Protein 1HV6 (pdb70)

B-factor: mean 24.59, std 10.7, range [6.33, 84.75]

Solvent-accessible surface area: 15042 Å² total; per-residue (Å²): 109,101,35,89,36,51,136,16,82,7,148,53,35,54,8,0,5,15,62,19,154,59,26,34,83,65,14,114,87,32,175,29,49,116,28,0,105,73,11,74,35,174,75,76,81,10,84,112,111,106,30,21,97,17,52,139,52,108,9,82,14,26,182,144,48,117,85,53,121,120,41,97,104,24,99,85,43,121,84,29,8,65,42,4,127,50,0,5,108,41,0,4,37,2,2,4,0,11,0,12,33,21,98,45,54,6,0,53,12,0,2,80,3,0,11,67,1,9,136,29,67,9,5,17,82,22,68,34,183,41,78,0,8,50,7,0,1,31,0,0,0,1,0,0,2,4,0,1,10,2,30,72,13,103,104,18,84,76,60,25,32,114,90,0,16,146,12,0,24,142,0,0,98,66,0,15,74,54,106,33,47,137,83,9,27,29,9,2,28,0,1,2,1,0,1,0,0,0,0,0,0,0,6,28,115,25,49,113,7,0,58,75,0,0,11,40,0,14,49,0,2,44,41,5,38,157,50,0,0,1,58,45,0,8,90,89,103,80,42,0,0,10,44,0,0,34,0,0,4,0,0,0,1,0,0,12,1,0,36,83,8,65,27,94,1,7,68,44,128,50,121,66,62,14,0,42,18,0,26,124,6,1,11,40,0,35,118,67,68,96,49,2,119,131,74,9,85,57,117,33,49,64,84,0,18,105,72,32,76,20,17,0,0,1,1,2,3,0,74,30,106,83,59,38,70,36,101,42,39,15,15,78,71,43,1,79,19,25,36,0,2,0,7,0,0,0,5,14,33,133,102

Sequence (351 aa):
GSHPFDQAVVKDPTASYVDVKARRTFLQSGQLDDRLKAALPKEYDCTTEATPNPQQGEMVIPRRYLSGNHGPVNPDYEPVVTLYRDFEKISATLGNLYVATGKPVYATCLLNMLDKWAKADALLNYDPKSQSWYQVEWSAATAAFALSTMMAEPNVDTAQRERVVKWLNRVARHQTSFPGGDTSCCNNHSYWRGQEATIIGVISKDDELFRWGLGRYVQAMGLINEDGSFVHEMTRHEQSLHYQNYAMLPLTMIAETASRQGIDLYAYKENGRDIHSARKFVFAAVKNPDLIKKYASEPQDTRAFKPGRGDLNWIEYQRARFGFADELGFMTVPIFDPRTGGSATLLAYKP

Organism: Sphingomonas sp. (NCBI:txid28214)

InterPro domains:
  IPR008397 Alginate lyase domain [PF05426] (89-341)
  IPR008929 Chondroitin AC/alginate lyase [G3DSA:1.50.10.100] (52-402)
  IPR008929 Chondroitin AC/alginate lyase [SSF48230] (54-402)
  IPR013320 Concanavalin A-like lectin/glucanase domain superfamily [SSF49899] (421-640)
  IPR014895 Alginate lyase 2 [PF08787] (421-639)

Nearest PDB structures (foldseek):
  1qaz-assembly1_A  TM=1.002E+00  e=1.735E-53  Sphingomonas sp.
  4e1y-assembly2_B  TM=9.938E-01  e=1.011E-52  Sphingomonas sp.
  4f13-assembly1_A  TM=9.779E-01  e=6.659E-53  Sphingomonas sp.
  4f10-assembly1_A  TM=9.759E-01  e=2.224E-52  Sphingomonas sp.
  4f13-assembly2_B  TM=9.979E-01  e=8.152E-52  Sphingomonas sp.

CATH classification: 1.50.10.100

Secondary structure (DSSP, 8-state):
--STTTT-----TT--SS-HHHHHHHHHHS---HHHHHHSPPP--GGG---PPPPSSS-----SBSSTTSSSB-TTHHHHHHHHHHHHHHHHHHHHHHHHH--HHHHHHHHHHHHHHHHTTTTSSS-TTSHHHHHHHHHHHHHHHHHHTTTT-SSS-HHHHHHHHHHHHHHHHHHTTS---TTTTTSHHHHHHHHHHHHHHHHTT-HHHHHHHHHHHHHHHTTB-TTS-BTTGGGSGGGHHHHHHHHHHHHHHHHHHHHTTT---TT--SSS--HHHHHHHHHHHHH-GGGGGGT--SPPP-TT-STT-GGGHHHHHHHHHH----TT---SS---BGGGTB-HHHHH---

Radius of gyration: 19.6 Å; Cα contacts (8 Å, |Δi|>4): 576; chains: 1; bounding box: 46×53×41 Å

Structure (mmCIF, N/CA/C/O backbone):
data_1HV6
#
_entry.id   1HV6
#
_cell.length_a   48.765
_cell.length_b   92.920
_cell.length_c   82.220
_cell.angle_alpha   90.00
_cell.angle_beta   104.11
_cell.angle_gamma   90.00
#
_symmetry.space_group_name_H-M   'C 1 2 1'
#
loop_
_entity.id
_entity.type
_entity.pdbx_description
1 polymer 'ALGINATE LYASE'
2 branched '4-deoxy-alpha-L-erythro-hex-4-enopyranuronic acid-(1-4)-alpha-D-mannopyranuronic acid-(1-4)-alpha-D-glucopyranuronic acid'
3 non-polymer 'SULFATE ION'
4 water water
#
loop_
_atom_site.group_PDB
_atom_site.id
_atom_site.type_symbol
_atom_site.label_atom_id
_atom_site.label_alt_id
_atom_site.label_comp_id
_atom_site.label_asym_id
_atom_site.label_entity_id
_atom_site.label_seq_id
_atom_site.pdbx_PDB_ins_code
_atom_site.Cartn_x
_atom_site.Cartn_y
_atom_site.Cartn_z
_atom_site.occupancy
_atom_site.B_iso_or_equiv
_atom_site.auth_seq_id
_atom_site.auth_comp_id
_atom_site.auth_asym_id
_atom_site.auth_atom_id
_atom_site.pdbx_PDB_model_num
ATOM 1 N N . GLY A 1 1 ? 3.292 7.532 39.648 1.00 68.56 4 GLY A N 1
ATOM 2 C CA . GLY A 1 1 ? 3.228 6.680 38.424 1.00 68.37 4 GLY A CA 1
ATOM 3 C C . GLY A 1 1 ? 4.113 5.452 38.529 1.00 68.10 4 GLY A C 1
ATOM 4 O O . GLY A 1 1 ? 3.730 4.367 38.089 1.00 68.52 4 GLY A O 1
ATOM 5 N N . SER A 1 2 ? 5.297 5.635 39.115 1.00 67.07 5 SER A N 1
ATOM 6 C CA . SER A 1 2 ? 6.285 4.570 39.310 1.00 65.04 5 SER A CA 1
ATOM 7 C C . SER A 1 2 ? 7.195 4.342 38.113 1.00 62.54 5 SER A C 1
ATOM 8 O O . SER A 1 2 ? 6.956 3.463 37.283 1.00 62.45 5 SER A O 1
ATOM 11 N N . HIS A 1 3 ? 8.242 5.153 38.046 1.00 59.45 6 HIS A N 1
ATOM 12 C CA . HIS A 1 3 ? 9.250 5.086 36.999 1.00 56.42 6 HIS A CA 1
ATOM 13 C C . HIS A 1 3 ? 10.455 5.871 37.511 1.00 53.88 6 HIS A C 1
ATOM 14 O O . HIS A 1 3 ? 10.342 6.628 38.476 1.00 54.04 6 HIS A O 1
ATOM 21 N N . PRO A 1 4 ? 11.627 5.692 36.889 1.00 50.42 7 PRO A N 1
ATOM 22 C CA . PRO A 1 4 ? 12.819 6.414 37.343 1.00 47.45 7 PRO A CA 1
ATOM 23 C C . PRO A 1 4 ? 12.717 7.933 37.514 1.00 45.73 7 PRO A C 1
ATOM 24 O O . PRO A 1 4 ? 13.534 8.528 38.227 1.00 45.48 7 PRO A O 1
ATOM 28 N N . PHE A 1 5 ? 11.728 8.570 36.890 1.00 42.11 8 PHE A N 1
ATOM 29 C CA . PHE A 1 5 ? 11.598 10.026 37.019 1.00 38.53 8 PHE A CA 1
ATOM 30 C C . PHE A 1 5 ? 10.316 10.474 37.726 1.00 37.25 8 PHE A C 1
ATOM 31 O O . PHE A 1 5 ? 9.832 11.584 37.489 1.00 36.77 8 PHE A O 1
ATOM 39 N N . ASP A 1 6 ? 9.768 9.630 38.596 1.00 35.76 9 ASP A N 1
ATOM 40 C CA . ASP A 1 6 ? 8.530 9.984 39.288 1.00 35.98 9 ASP A CA 1
ATOM 41 C C . ASP A 1 6 ? 8.685 11.040 40.383 1.00 34.38 9 ASP A C 1
ATOM 42 O O . ASP A 1 6 ? 7.715 11.384 41.059 1.00 33.00 9 ASP A O 1
ATOM 47 N N . GLN A 1 7 ? 9.898 11.551 40.561 1.00 33.54 10 GLN A N 1
ATOM 48 C CA . GLN A 1 7 ? 10.130 12.591 41.560 1.00 34.12 10 GLN A CA 1
ATOM 49 C C . GLN A 1 7 ? 10.732 13.853 40.935 1.00 32.72 10 GLN A C 1
ATOM 50 O O . GLN A 1 7 ? 11.194 14.746 41.644 1.00 34.10 10 GLN A O 1
ATOM 56 N N . ALA A 1 8 ? 10.716 13.926 39.606 1.00 30.01 11 ALA A N 1
ATOM 57 C CA . ALA A 1 8 ? 11.250 15.079 38.892 1.00 26.91 11 ALA A CA 1
ATOM 58 C C . ALA A 1 8 ? 10.430 16.328 39.210 1.00 26.16 11 ALA A C 1
ATOM 59 O O . ALA A 1 8 ? 9.227 16.249 39.464 1.00 23.16 11 ALA A O 1
ATOM 61 N N . VAL A 1 9 ? 11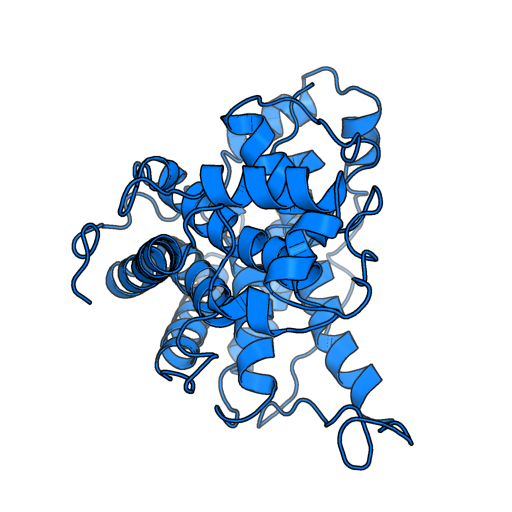.080 17.485 39.188 1.00 26.10 12 VAL A N 1
ATOM 62 C CA . VAL A 1 9 ? 10.382 18.730 39.488 1.00 27.25 12 VAL A CA 1
ATOM 63 C C . VAL A 1 9 ? 10.602 19.757 38.389 1.00 26.92 12 VAL A C 1
ATOM 64 O O . VAL A 1 9 ? 11.601 19.706 37.679 1.00 28.71 12 VAL A O 1
ATOM 68 N N . VAL A 1 10 ? 9.653 20.677 38.242 1.00 26.95 13 VAL A N 1
ATOM 69 C CA . VAL A 1 10 ? 9.769 21.734 37.251 1.00 25.58 13 VAL A CA 1
ATOM 70 C C . VAL A 1 10 ? 10.665 22.797 37.874 1.00 25.58 13 VAL A C 1
ATOM 71 O O . VAL A 1 10 ? 10.283 23.480 38.822 1.00 23.17 13 VAL A O 1
ATOM 75 N N . LYS A 1 11 ? 11.861 22.931 37.326 1.00 25.36 14 LYS A N 1
ATOM 76 C CA . LYS A 1 11 ? 12.836 23.882 37.827 1.00 26.11 14 LYS A CA 1
ATOM 77 C C . LYS A 1 11 ? 12.621 25.334 37.391 1.00 27.19 14 LYS A C 1
ATOM 78 O O . LYS A 1 11 ? 12.763 26.258 38.199 1.00 27.58 14 LYS A O 1
ATOM 84 N N . ASP A 1 12 ? 12.270 25.530 36.119 1.00 25.90 15 ASP A N 1
ATOM 85 C CA . ASP A 1 12 ? 12.075 26.865 35.553 1.00 24.49 15 ASP A CA 1
ATOM 86 C C . ASP A 1 12 ? 10.939 26.861 34.524 1.00 24.13 15 ASP A C 1
ATOM 87 O O . ASP A 1 12 ? 11.090 26.344 33.417 1.00 22.48 15 ASP A O 1
ATOM 92 N N . PRO A 1 13 ? 9.794 27.460 34.873 1.00 22.87 16 PRO A N 1
ATOM 93 C CA . PRO A 1 13 ? 8.627 27.525 33.986 1.00 22.67 16 PRO A CA 1
ATOM 94 C C . PRO A 1 13 ? 8.798 28.358 32.718 1.00 22.26 16 PRO A C 1
ATOM 95 O O . PRO A 1 13 ? 7.934 28.334 31.834 1.00 21.13 16 PRO A O 1
ATOM 99 N N . THR A 1 14 ? 9.906 29.087 32.617 1.00 20.75 17 THR A N 1
ATOM 100 C CA . THR A 1 14 ? 10.141 29.926 31.449 1.00 21.25 17 THR A CA 1
ATOM 101 C C . THR A 1 14 ? 11.236 29.383 30.519 1.00 21.07 17 THR A C 1
ATOM 102 O O . THR A 1 14 ? 11.603 30.039 29.545 1.00 20.06 17 THR A O 1
ATOM 106 N N . ALA A 1 15 ? 11.745 28.188 30.811 1.00 20.63 18 ALA A N 1
ATOM 107 C CA . ALA A 1 15 ? 12.821 27.593 30.006 1.00 21.75 18 ALA A CA 1
ATOM 108 C C . ALA A 1 15 ? 12.412 27.200 28.579 1.00 20.96 18 ALA A C 1
ATOM 109 O O . ALA A 1 15 ? 13.255 27.133 27.684 1.00 23.04 18 ALA A O 1
ATOM 111 N N . SER A 1 16 ? 11.128 26.916 28.378 1.00 20.71 19 SER A N 1
ATOM 112 C CA . SER A 1 16 ? 10.618 26.561 27.056 1.00 18.96 19 SER A CA 1
ATOM 113 C C . SER A 1 16 ? 11.262 25.280 26.511 1.00 19.33 19 SER A C 1
ATOM 114 O O . SER A 1 16 ? 11.793 24.476 27.273 1.00 19.98 19 SER A O 1
ATOM 117 N N . TYR A 1 17 ? 11.201 25.083 25.196 1.00 19.16 20 TYR A N 1
ATOM 118 C CA . TYR A 1 17 ? 11.780 23.893 24.587 1.00 19.05 20 TYR A CA 1
ATOM 119 C C . TYR A 1 17 ? 13.063 24.192 23.811 1.00 19.70 20 TYR A C 1
ATOM 120 O O . TYR A 1 17 ? 13.643 23.296 23.197 1.00 21.15 20 TYR A O 1
ATOM 129 N N . VAL A 1 18 ? 13.486 25.455 23.846 1.00 18.22 21 VAL A N 1
ATOM 130 C CA . VAL A 1 18 ? 14.715 25.925 23.204 1.00 19.78 21 VAL A CA 1
ATOM 131 C C . VAL A 1 18 ? 15.203 27.129 24.007 1.00 20.27 21 VAL A C 1
ATOM 132 O O . VAL A 1 18 ? 14.468 27.657 24.841 1.00 19.69 21 VAL A O 1
ATOM 136 N N . ASP A 1 19 ? 16.441 27.552 23.778 1.00 21.41 22 ASP A N 1
ATOM 137 C CA . ASP A 1 19 ? 16.967 28.719 24.479 1.00 23.71 22 ASP A CA 1
ATOM 138 C C . ASP A 1 19 ? 16.605 29.916 23.607 1.00 23.70 22 ASP A C 1
ATOM 139 O O . ASP A 1 19 ? 17.337 30.271 22.680 1.00 24.40 22 ASP A O 1
ATOM 144 N N . VAL A 1 20 ? 15.466 30.528 23.907 1.00 23.39 23 VAL A N 1
ATOM 145 C CA . VAL A 1 20 ? 14.965 31.663 23.136 1.00 24.13 23 VAL A CA 1
ATOM 146 C C . VAL A 1 20 ? 15.945 32.828 22.947 1.00 25.67 23 VAL A C 1
ATOM 147 O O . VAL A 1 20 ? 16.187 33.265 21.820 1.00 25.70 23 VAL A O 1
ATOM 151 N N . LYS A 1 21 ? 16.493 33.337 24.048 1.00 27.59 24 LYS A N 1
ATOM 152 C CA . LYS A 1 21 ? 17.448 34.450 23.999 1.00 29.32 24 LYS A CA 1
ATOM 153 C C . LYS A 1 21 ? 18.628 34.146 23.075 1.00 27.53 24 LYS A C 1
ATOM 154 O O . LYS A 1 21 ? 18.901 34.878 22.122 1.00 25.89 24 LYS A O 1
ATOM 160 N N . ALA A 1 22 ? 19.318 33.050 23.369 1.00 27.15 25 ALA A N 1
ATOM 161 C CA . ALA A 1 22 ? 20.484 32.637 22.600 1.00 25.81 25 ALA A CA 1
ATOM 162 C C . ALA A 1 22 ? 20.193 32.382 21.130 1.00 25.19 25 ALA A C 1
ATOM 163 O O . ALA A 1 22 ? 21.003 32.728 20.267 1.00 24.35 25 ALA A O 1
ATOM 165 N N . ARG A 1 23 ? 19.042 31.776 20.839 1.00 23.78 26 ARG A N 1
ATOM 166 C CA . ARG A 1 23 ? 18.683 31.475 19.457 1.00 21.30 26 ARG A CA 1
ATOM 167 C C . ARG A 1 23 ? 18.329 32.749 18.696 1.00 22.51 26 ARG A C 1
ATOM 168 O O . ARG A 1 23 ? 18.655 32.889 17.509 1.00 21.34 26 ARG A O 1
ATOM 176 N N . ARG A 1 24 ? 17.652 33.670 19.378 1.00 22.67 27 ARG A N 1
ATOM 177 C CA . ARG A 1 24 ? 17.270 34.945 18.770 1.00 24.68 27 ARG A CA 1
ATOM 178 C C . ARG A 1 24 ? 18.529 35.723 18.398 1.00 25.08 27 ARG A C 1
ATOM 179 O O . ARG A 1 24 ? 18.611 36.309 17.323 1.00 25.30 27 ARG A O 1
ATOM 187 N N . THR A 1 25 ? 19.504 35.715 19.301 1.00 27.75 28 THR A N 1
ATOM 188 C CA . THR A 1 25 ? 20.769 36.412 19.084 1.00 30.66 28 THR A CA 1
ATOM 189 C C . THR A 1 25 ? 21.482 35.876 17.846 1.00 32.17 28 THR A C 1
ATOM 190 O O . THR A 1 25 ? 21.947 36.645 17.001 1.00 32.30 28 THR A O 1
ATOM 194 N N . PHE A 1 26 ? 21.565 34.554 17.743 1.00 32.68 29 PHE A N 1
ATOM 195 C CA . PHE A 1 26 ? 22.211 33.928 16.603 1.00 33.65 29 PHE A CA 1
ATOM 196 C C . PHE A 1 26 ? 21.505 34.310 15.307 1.00 34.58 29 PHE A C 1
ATOM 197 O O . PHE A 1 26 ? 22.148 34.606 14.303 1.00 35.82 29 PHE A O 1
ATOM 205 N N . LEU A 1 27 ? 20.179 34.318 15.335 1.00 34.03 30 LEU A N 1
ATOM 206 C CA . LEU A 1 27 ? 19.402 34.646 14.150 1.00 35.39 30 LEU A CA 1
ATOM 207 C C . LEU A 1 27 ? 19.513 36.112 13.727 1.00 38.17 30 LEU A C 1
ATOM 208 O O . LEU A 1 27 ? 19.329 36.438 12.549 1.00 37.59 30 LEU A O 1
ATOM 213 N N . GLN A 1 28 ? 19.817 36.992 14.677 1.00 40.78 31 GLN A N 1
ATOM 214 C CA . GLN A 1 28 ? 19.916 38.420 14.378 1.00 44.56 31 GLN A CA 1
ATOM 215 C C . GLN A 1 28 ? 21.308 38.942 14.041 1.00 46.31 31 GLN A C 1
ATOM 216 O O . GLN A 1 28 ? 21.443 39.931 13.320 1.00 48.49 31 GLN A O 1
ATOM 222 N N . SER A 1 29 ? 22.342 38.287 14.553 1.00 47.92 32 SER A N 1
ATOM 223 C CA . SER A 1 29 ? 23.704 38.734 14.296 1.00 49.80 32 SER A CA 1
ATOM 224 C C . SER A 1 29 ? 24.447 37.829 13.328 1.00 51.25 32 SER A C 1
ATOM 225 O O . SER A 1 29 ? 24.968 38.287 12.311 1.00 52.78 32 SER A O 1
ATOM 228 N N . GLY A 1 30 ? 24.494 36.543 13.661 1.00 51.49 33 GLY A N 1
ATOM 229 C CA . GLY A 1 30 ? 25.193 35.572 12.841 1.00 51.04 33 GLY A CA 1
ATOM 230 C C . GLY A 1 30 ? 24.911 35.602 11.354 1.00 50.54 33 GLY A C 1
ATOM 231 O O . GLY A 1 30 ? 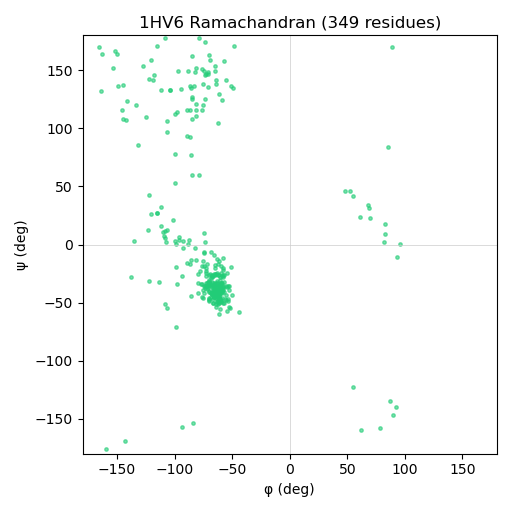24.011 36.298 10.876 1.00 50.76 33 GLY A O 1
ATOM 232 N N . GLN A 1 31 ? 25.706 34.840 10.615 1.00 49.87 34 GLN A N 1
ATOM 233 C CA . GLN A 1 31 ? 25.552 34.746 9.173 1.00 50.01 34 GLN A CA 1
ATOM 234 C C . GLN A 1 31 ? 24.797 33.458 8.868 1.00 48.52 34 GLN A C 1
ATOM 235 O O . GLN A 1 31 ? 25.299 32.356 9.084 1.00 48.79 34 GLN A O 1
ATOM 241 N N . LEU A 1 32 ? 23.579 33.616 8.373 1.00 47.30 35 LEU A N 1
ATOM 242 C CA . LEU A 1 32 ? 22.714 32.491 8.051 1.00 45.46 35 LEU A CA 1
ATOM 243 C C . LEU A 1 32 ? 22.987 31.986 6.641 1.00 45.34 35 LEU A C 1
ATOM 244 O O . LEU A 1 32 ? 23.149 32.787 5.717 1.00 45.62 35 LEU A O 1
ATOM 249 N N . ASP A 1 33 ? 23.050 30.668 6.468 1.00 43.36 36 ASP A N 1
ATOM 250 C CA . ASP A 1 33 ? 23.261 30.124 5.134 1.00 41.40 36 ASP A CA 1
ATOM 251 C C . ASP A 1 33 ? 21.910 30.198 4.427 1.00 40.71 36 ASP A C 1
ATOM 252 O O . ASP A 1 33 ? 20.926 30.638 5.022 1.00 41.47 36 ASP A O 1
ATOM 257 N N . ASP A 1 34 ? 21.858 29.789 3.165 1.00 39.65 37 ASP A N 1
ATOM 258 C CA . ASP A 1 34 ? 20.615 29.853 2.394 1.00 38.53 37 ASP A CA 1
ATOM 259 C C . ASP A 1 34 ? 19.450 29.085 2.998 1.00 36.56 37 ASP A C 1
ATOM 260 O O . ASP A 1 34 ? 18.297 29.508 2.904 1.00 36.38 37 ASP A O 1
ATOM 265 N N . ARG A 1 35 ? 19.751 27.952 3.613 1.00 34.02 38 ARG A N 1
ATOM 266 C CA . ARG A 1 35 ? 18.719 27.133 4.220 1.00 31.89 38 ARG A CA 1
ATOM 267 C C . ARG A 1 35 ? 18.049 27.876 5.368 1.00 31.10 38 ARG A C 1
ATOM 268 O O . ARG A 1 35 ? 16.824 27.977 5.422 1.00 29.58 38 ARG A O 1
ATOM 276 N N . LEU A 1 36 ? 18.857 28.406 6.282 1.00 30.89 39 LEU A N 1
ATOM 277 C CA . LEU A 1 36 ? 18.327 29.136 7.426 1.00 30.94 39 LEU A CA 1
ATOM 278 C C . LEU A 1 36 ? 17.572 30.386 6.983 1.00 31.66 39 LEU A C 1
ATOM 279 O O . LEU A 1 36 ? 16.552 30.749 7.571 1.00 31.56 39 LEU A O 1
ATOM 284 N N . LYS A 1 37 ? 18.072 31.042 5.941 1.00 33.10 40 LYS A N 1
ATOM 285 C CA . LYS A 1 37 ? 17.432 32.251 5.435 1.00 34.08 40 LYS A CA 1
ATOM 286 C C . LYS A 1 37 ? 16.027 31.945 4.950 1.00 33.16 40 LYS A C 1
ATOM 287 O O . LYS A 1 37 ? 15.088 32.699 5.222 1.00 33.13 40 LYS A O 1
ATOM 293 N N . ALA A 1 38 ? 15.886 30.837 4.228 1.00 31.10 41 ALA A N 1
ATOM 294 C CA . ALA A 1 38 ? 14.590 30.435 3.705 1.00 29.30 41 ALA A CA 1
ATOM 295 C C . ALA A 1 38 ? 13.623 30.089 4.837 1.00 28.23 41 ALA A C 1
ATOM 296 O O . ALA A 1 38 ? 12.410 30.102 4.646 1.00 29.47 41 ALA A O 1
ATOM 298 N N . ALA A 1 39 ? 14.158 29.803 6.021 1.00 27.46 42 ALA A N 1
ATOM 299 C CA . ALA A 1 39 ? 13.322 29.443 7.166 1.00 27.23 42 ALA A CA 1
ATOM 300 C C . ALA A 1 39 ? 12.779 30.628 7.971 1.00 29.10 42 ALA A C 1
ATOM 301 O O . ALA A 1 39 ? 11.877 30.449 8.796 1.00 27.92 42 ALA A O 1
ATOM 303 N N . LEU A 1 40 ? 13.322 31.825 7.746 1.00 29.35 43 LEU A N 1
ATOM 304 C CA . LEU A 1 40 ? 12.871 33.012 8.473 1.00 31.19 43 LEU A CA 1
ATOM 305 C C . LEU A 1 40 ? 11.395 33.307 8.201 1.00 31.05 43 LEU A C 1
ATOM 306 O O . LEU A 1 40 ? 10.961 33.347 7.051 1.00 31.62 43 LEU A O 1
ATOM 311 N N . PRO A 1 41 ? 10.599 33.506 9.264 1.00 31.21 44 PRO A N 1
ATOM 312 C CA . PRO A 1 41 ? 9.171 33.792 9.108 1.00 31.08 44 PRO A CA 1
ATOM 313 C C . PRO A 1 41 ? 8.952 35.195 8.551 1.00 30.31 44 PRO A C 1
ATOM 314 O O . PRO A 1 41 ? 9.726 36.112 8.832 1.00 28.05 44 PRO A O 1
ATOM 318 N N . LYS A 1 42 ? 7.899 35.359 7.759 1.00 30.23 45 LYS A N 1
ATOM 319 C CA . LYS A 1 42 ? 7.583 36.663 7.198 1.00 31.01 45 LYS A CA 1
ATOM 320 C C . LYS A 1 42 ? 6.761 37.422 8.236 1.00 30.33 45 LYS A C 1
ATOM 321 O O . LYS A 1 42 ? 5.758 36.912 8.740 1.00 27.81 45 LYS A O 1
ATOM 327 N N . GLU A 1 43 ? 7.193 38.634 8.565 1.00 29.75 46 GLU A N 1
ATOM 328 C CA . GLU A 1 43 ? 6.470 39.447 9.530 1.00 29.04 46 GLU A CA 1
ATOM 329 C C . GLU A 1 43 ? 5.184 39.997 8.918 1.00 28.18 46 GLU A C 1
ATOM 330 O O . GLU A 1 43 ? 5.126 40.270 7.720 1.00 28.30 46 GLU A O 1
ATOM 336 N N . TYR A 1 44 ? 4.147 40.129 9.738 1.00 26.84 47 TYR A N 1
ATOM 337 C CA . TYR A 1 44 ? 2.876 40.681 9.281 1.00 26.22 47 TYR A CA 1
ATOM 338 C C . TYR A 1 44 ? 2.210 41.379 10.459 1.00 25.80 47 TYR A C 1
ATOM 339 O O . TYR A 1 44 ? 2.614 41.182 11.606 1.00 25.13 47 TYR A O 1
ATOM 348 N N . ASP A 1 45 ? 1.215 42.214 10.177 1.00 25.85 48 ASP A N 1
ATOM 349 C CA . ASP A 1 45 ? 0.511 42.933 11.238 1.00 26.95 48 ASP A CA 1
ATOM 350 C C . ASP A 1 45 ? -0.616 42.068 11.777 1.00 26.16 48 ASP A C 1
ATOM 351 O O . ASP A 1 45 ? -1.743 42.071 11.262 1.00 25.69 48 ASP A O 1
ATOM 356 N N . CYS A 1 46 ? -0.298 41.324 12.828 1.00 23.19 49 CYS A N 1
ATOM 357 C CA . CYS A 1 46 ? -1.252 40.418 13.430 1.00 20.83 49 CYS A CA 1
ATOM 358 C C . CYS A 1 46 ? -2.302 41.120 14.292 1.00 19.47 49 CYS A C 1
ATOM 359 O O . CYS A 1 46 ? -3.356 40.555 14.571 1.00 16.54 49 CYS A O 1
ATOM 362 N N . THR A 1 47 ? -2.022 42.357 14.694 1.00 20.61 50 THR A N 1
ATOM 363 C CA . THR A 1 47 ? -2.954 43.105 15.544 1.00 21.88 50 THR A CA 1
ATOM 364 C C . THR A 1 47 ? -4.303 43.403 14.900 1.00 20.59 50 THR A C 1
ATOM 365 O O . THR A 1 47 ? -5.284 43.591 15.605 1.00 21.95 50 THR A O 1
ATOM 369 N N . THR A 1 48 ? -4.374 43.440 13.572 1.00 21.38 51 THR A N 1
ATOM 370 C CA . THR A 1 48 ? -5.657 43.716 12.932 1.00 21.70 51 THR A CA 1
ATOM 371 C C . THR A 1 48 ? -6.290 42.516 12.243 1.00 23.87 51 THR A C 1
ATOM 372 O O . THR A 1 48 ? -7.256 42.675 11.498 1.00 25.63 51 THR A O 1
ATOM 376 N N . GLU A 1 49 ? -5.764 41.318 12.476 1.00 24.12 52 GLU A N 1
ATOM 377 C CA . GLU A 1 49 ? -6.354 40.136 11.853 1.00 26.91 52 GLU A CA 1
ATOM 378 C C . GLU A 1 49 ? -7.029 39.221 12.867 1.00 25.09 52 GLU A C 1
ATOM 379 O O . GLU A 1 49 ? -6.479 38.931 13.930 1.00 26.49 52 GLU A O 1
ATOM 385 N N . ALA A 1 50 ? -8.242 38.791 12.541 1.00 23.09 53 ALA A N 1
ATOM 386 C CA . ALA A 1 50 ? -8.994 37.907 13.419 1.00 22.89 53 ALA A CA 1
ATOM 387 C C . ALA A 1 50 ? -8.527 36.460 13.222 1.00 20.57 53 ALA A C 1
ATOM 388 O O . ALA A 1 50 ? -8.062 36.080 12.140 1.00 20.71 53 ALA A O 1
ATOM 390 N N . THR A 1 51 ? -8.650 35.661 14.274 1.00 17.47 54 THR A N 1
ATOM 391 C CA . THR A 1 51 ? -8.219 34.264 14.247 1.00 15.67 54 THR A CA 1
ATOM 392 C C . THR A 1 51 ? -9.411 33.323 14.416 1.00 17.50 54 THR A C 1
ATOM 393 O O . THR A 1 51 ? -10.520 33.762 14.741 1.00 16.00 54 THR A O 1
ATOM 397 N N . PRO A 1 52 ? -9.200 32.011 14.222 1.00 17.70 55 PRO A N 1
ATOM 398 C CA . PRO A 1 52 ? -10.313 31.064 14.369 1.00 18.24 55 PRO A CA 1
ATOM 399 C C . PRO A 1 52 ? -11.015 31.138 15.731 1.00 19.74 55 PRO A C 1
ATOM 400 O O . PRO A 1 52 ? -10.369 31.319 16.765 1.00 20.91 55 PRO A O 1
ATOM 404 N N . ASN A 1 53 ? -12.336 30.996 15.723 1.00 20.60 56 ASN A N 1
ATOM 405 C CA . ASN A 1 53 ? -13.117 31.013 16.955 1.00 23.91 56 ASN A CA 1
ATOM 406 C C . ASN A 1 53 ? -13.362 29.573 17.372 1.00 24.24 56 ASN A C 1
ATOM 407 O O . ASN A 1 53 ? -13.462 28.681 16.527 1.00 24.72 56 ASN A O 1
ATOM 412 N N . PRO A 1 54 ? -13.466 29.323 18.682 1.00 25.26 57 PRO A N 1
ATOM 413 C CA . PRO A 1 54 ? -13.701 27.965 19.179 1.00 27.81 57 PRO A CA 1
ATOM 414 C C . PRO A 1 54 ? -15.139 27.482 18.960 1.00 30.38 57 PRO A C 1
ATOM 415 O O . PRO A 1 54 ? -16.066 28.286 18.950 1.00 31.21 57 PRO A O 1
ATOM 419 N N . GLN A 1 55 ? -15.321 26.175 18.766 1.00 33.45 58 GLN A N 1
ATOM 420 C CA . GLN A 1 55 ? -16.665 25.625 18.583 1.00 36.76 58 GLN A CA 1
ATOM 421 C C . GLN A 1 55 ? -17.376 25.889 19.896 1.00 39.00 58 GLN A C 1
ATOM 422 O O . GLN A 1 55 ? -16.770 25.780 20.961 1.00 39.54 58 GLN A O 1
ATOM 428 N N . GLN A 1 56 ? -18.655 26.232 19.833 1.00 42.82 59 GLN A N 1
ATOM 429 C CA . GLN A 1 56 ? -19.393 26.498 21.059 1.00 45.75 59 GLN A CA 1
ATOM 430 C C . GLN A 1 56 ? -20.131 25.258 21.536 1.00 45.08 59 GLN A C 1
ATOM 431 O O . GLN A 1 56 ? -20.781 24.559 20.754 1.00 45.64 59 GLN A O 1
ATOM 437 N N . GLY A 1 57 ? -20.019 24.990 22.831 1.00 44.90 60 GLY A N 1
ATOM 438 C CA . GLY A 1 57 ? -20.667 23.829 23.402 1.00 43.07 60 GLY A CA 1
ATOM 439 C C . GLY A 1 57 ? -19.732 22.639 23.398 1.00 41.93 60 GLY A C 1
ATOM 440 O O . GLY A 1 57 ? -18.539 22.777 23.668 1.00 42.22 60 GLY A O 1
ATOM 441 N N . GLU A 1 58 ? -20.278 21.469 23.082 1.00 40.24 61 GLU A N 1
ATOM 442 C CA . GLU A 1 58 ? -19.505 20.236 23.046 1.00 38.11 61 GLU A CA 1
ATOM 443 C C . GLU A 1 58 ? -18.623 20.164 21.805 1.00 35.11 61 GLU A C 1
ATOM 444 O O . GLU A 1 58 ? -19.044 20.525 20.705 1.00 34.68 61 GLU A O 1
ATOM 450 N N . MET A 1 59 ? -17.392 19.705 21.991 1.00 30.29 62 MET A N 1
ATOM 451 C CA . MET A 1 59 ? -16.453 19.585 20.889 1.00 27.00 62 MET A CA 1
ATOM 452 C C . MET A 1 59 ? -16.733 18.299 20.115 1.00 26.06 62 MET A C 1
ATOM 453 O O . MET A 1 59 ? -16.689 17.207 20.677 1.00 26.10 62 MET A O 1
ATOM 458 N N . VAL A 1 60 ? -17.030 18.424 18.825 1.00 24.74 63 VAL A N 1
ATOM 459 C CA . VAL A 1 60 ? -17.304 17.249 18.010 1.00 24.29 63 VAL A CA 1
ATOM 460 C C . VAL A 1 60 ? -16.576 17.285 16.679 1.00 23.28 63 VAL A C 1
ATOM 461 O O . VAL A 1 60 ? -16.770 18.210 15.892 1.00 24.90 63 VAL A O 1
ATOM 465 N N . ILE A 1 61 ? -15.726 16.292 16.434 1.00 21.54 64 ILE A N 1
ATOM 466 C CA . ILE A 1 61 ? -15.035 16.207 15.149 1.00 21.81 64 ILE A CA 1
ATOM 467 C C . ILE A 1 61 ? -15.875 15.200 14.357 1.00 22.97 64 ILE A C 1
ATOM 468 O O . ILE A 1 61 ? -15.955 14.030 14.724 1.00 23.69 64 ILE A O 1
ATOM 473 N N . PRO A 1 62 ? -16.527 15.649 13.275 1.00 23.59 65 PRO A N 1
ATOM 474 C CA . PRO A 1 62 ? -17.370 14.789 12.434 1.00 24.28 65 PRO A CA 1
ATOM 475 C C . PRO A 1 62 ? -16.618 13.582 11.875 1.00 26.23 65 PRO A C 1
ATOM 476 O O . PRO A 1 62 ? -15.382 13.589 11.791 1.00 25.53 65 PRO A O 1
ATOM 480 N N . ARG A 1 63 ? -17.359 12.542 11.502 1.00 26.48 66 ARG A N 1
ATOM 481 C CA . ARG A 1 63 ? -16.730 11.368 10.907 1.00 27.67 66 ARG A CA 1
ATOM 482 C C . ARG A 1 63 ? -16.309 11.784 9.503 1.00 26.95 66 ARG A C 1
ATOM 483 O O . ARG A 1 63 ? -16.994 12.583 8.859 1.00 23.47 66 ARG A O 1
ATOM 491 N N . ARG A 1 64 ? -15.196 11.234 9.033 1.00 26.24 67 ARG A N 1
ATOM 492 C CA . ARG A 1 64 ? -14.681 11.572 7.717 1.00 28.99 67 ARG A CA 1
ATOM 493 C C . ARG A 1 64 ? -15.544 11.022 6.580 1.00 28.56 67 ARG A C 1
ATOM 494 O O . ARG A 1 64 ? -15.654 11.640 5.522 1.00 28.32 67 ARG A O 1
ATOM 502 N N . TYR A 1 65 ? -16.167 9.870 6.807 1.00 27.85 68 TYR A N 1
ATOM 503 C CA . TYR A 1 65 ? -17.010 9.243 5.794 1.00 27.85 68 TYR A CA 1
ATOM 504 C C . TYR A 1 65 ? -18.436 9.151 6.303 1.00 28.17 68 TYR A C 1
ATOM 505 O O . TYR A 1 65 ? -18.655 8.968 7.498 1.00 27.97 68 TYR A O 1
ATOM 514 N N . LEU A 1 66 ? -19.404 9.284 5.401 1.00 27.91 69 LEU A N 1
ATOM 515 C CA . LEU A 1 66 ? -20.807 9.223 5.786 1.00 30.53 69 LEU A CA 1
ATOM 516 C C . LEU A 1 66 ? -21.133 7.920 6.493 1.00 32.45 69 LEU A C 1
ATOM 517 O O . LEU A 1 66 ? -22.065 7.854 7.297 1.00 32.67 69 LEU A O 1
ATOM 522 N N . SER A 1 67 ? -20.355 6.888 6.192 1.00 34.47 70 SER A N 1
ATOM 523 C CA . SER A 1 67 ? -20.555 5.579 6.789 1.00 37.03 70 SER A CA 1
ATOM 524 C C . SER A 1 67 ? -19.330 4.694 6.597 1.00 37.45 70 SER A C 1
ATOM 525 O O . SER A 1 67 ? -18.780 4.595 5.500 1.00 37.47 70 SER A O 1
ATOM 528 N N . GLY A 1 68 ? -18.896 4.059 7.677 1.00 38.23 71 GLY A N 1
ATOM 529 C CA . GLY A 1 68 ? -17.746 3.180 7.591 1.00 39.32 71 GLY A CA 1
ATOM 530 C C . GLY A 1 68 ? -16.394 3.865 7.555 1.00 39.22 71 GLY A C 1
ATOM 531 O O . GLY A 1 68 ? -16.237 5.007 7.984 1.00 39.67 71 GLY A O 1
ATOM 532 N N . ASN A 1 69 ? -15.413 3.145 7.025 1.00 40.00 72 ASN A N 1
ATOM 533 C CA . ASN A 1 69 ? -14.040 3.624 6.922 1.00 39.66 72 ASN A CA 1
ATOM 534 C C . ASN A 1 69 ? -13.679 4.167 5.539 1.00 37.94 72 ASN A C 1
ATOM 535 O O . ASN A 1 69 ? -12.547 4.604 5.322 1.00 38.42 72 ASN A O 1
ATOM 540 N N . HIS A 1 70 ? -14.625 4.147 4.606 1.00 34.87 73 HIS A N 1
ATOM 541 C CA . HIS A 1 70 ? -14.341 4.617 3.250 1.00 33.55 73 HIS A CA 1
ATOM 542 C C . HIS A 1 70 ? -15.612 4.984 2.486 1.00 31.70 73 HIS A C 1
ATOM 543 O O . HIS A 1 70 ? -16.710 4.944 3.039 1.00 32.38 73 HIS A O 1
ATOM 550 N N . GLY A 1 71 ? -15.452 5.338 1.212 1.00 29.62 74 GLY A N 1
ATOM 551 C CA . GLY A 1 71 ? -16.599 5.683 0.384 1.00 27.54 74 GLY A CA 1
ATOM 552 C C . GLY A 1 71 ? -17.023 7.146 0.379 1.00 25.59 74 GLY A C 1
ATOM 553 O O . GLY A 1 71 ? -16.184 8.046 0.486 1.00 25.44 74 GLY A O 1
ATOM 554 N N . PRO A 1 72 ? -18.334 7.415 0.248 1.00 23.38 75 PRO A N 1
ATOM 555 C CA . PRO A 1 72 ? -18.863 8.781 0.227 1.00 22.76 75 PRO A CA 1
ATOM 556 C C . PRO A 1 72 ? -18.303 9.590 1.397 1.00 22.40 75 PRO A C 1
ATOM 557 O O . PRO A 1 72 ? -18.268 9.111 2.535 1.00 20.62 75 PRO A O 1
ATOM 561 N N . VAL A 1 73 ? -17.866 10.812 1.116 1.00 21.84 76 VAL A N 1
ATOM 562 C CA . VAL A 1 73 ? -17.294 11.661 2.153 1.00 23.14 76 VAL A CA 1
ATOM 563 C C . VAL A 1 73 ? -18.331 12.509 2.894 1.00 21.65 76 VAL A C 1
ATOM 564 O O . VAL A 1 73 ? -19.346 12.908 2.335 1.00 20.44 76 VAL A O 1
ATOM 568 N N . ASN A 1 74 ? -18.060 12.782 4.163 1.00 21.37 77 ASN A N 1
ATOM 569 C CA . ASN A 1 74 ? -18.947 13.610 4.970 1.00 19.56 77 ASN A CA 1
ATOM 570 C C . ASN A 1 74 ? -18.504 15.067 4.785 1.00 20.36 77 ASN A C 1
ATOM 571 O O . ASN A 1 74 ? -17.398 15.435 5.166 1.00 17.94 77 ASN A O 1
ATOM 576 N N . PRO A 1 75 ? -19.367 15.913 4.198 1.00 19.46 78 PRO A N 1
ATOM 577 C CA . PRO A 1 75 ? -19.035 17.326 3.972 1.00 19.31 78 PRO A CA 1
ATOM 578 C C . PRO A 1 75 ? -18.769 18.180 5.229 1.00 20.24 78 PRO A C 1
ATOM 579 O O . PRO A 1 75 ? -18.187 19.264 5.136 1.00 16.75 78 PRO A O 1
ATOM 583 N N . ASP A 1 76 ? -19.182 17.695 6.397 1.00 19.25 79 ASP A N 1
ATOM 584 C CA . ASP A 1 76 ? -18.955 18.442 7.637 1.00 21.04 79 ASP A CA 1
ATOM 585 C C . ASP A 1 76 ? -17.515 18.314 8.125 1.00 21.22 79 ASP A C 1
ATOM 586 O O . ASP A 1 76 ? -17.037 19.153 8.878 1.00 19.94 79 ASP A O 1
ATOM 591 N N . TYR A 1 77 ? -16.832 17.256 7.697 1.00 22.33 80 TYR A N 1
ATOM 592 C CA . TYR A 1 77 ? -15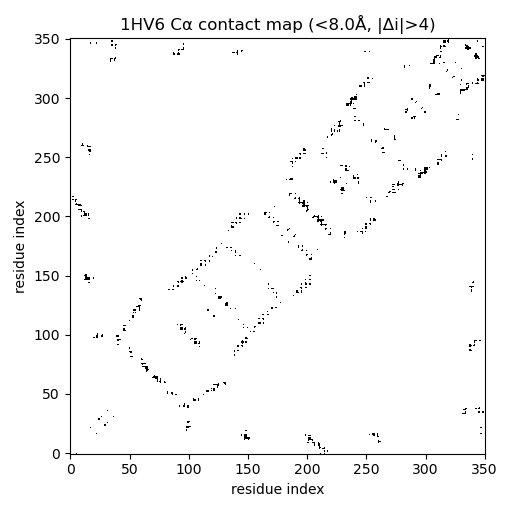.465 17.006 8.135 1.00 25.09 80 TYR A CA 1
ATOM 593 C C . TYR A 1 77 ? -14.425 18.079 7.793 1.00 26.45 80 TYR A C 1
ATOM 594 O O . TYR A 1 77 ? -13.748 18.599 8.686 1.00 26.14 80 TYR A O 1
ATOM 603 N N . GLU A 1 78 ? -14.304 18.418 6.514 1.00 25.28 81 GLU A N 1
ATOM 604 C CA . GLU A 1 78 ? -13.322 19.405 6.088 1.00 27.44 81 GLU A CA 1
ATOM 605 C C . GLU A 1 78 ? -13.354 20.733 6.845 1.00 24.64 81 GLU A C 1
ATOM 606 O O . GLU A 1 78 ? -12.336 21.171 7.379 1.00 21.83 81 GLU A O 1
ATOM 612 N N . PRO A 1 79 ? -14.521 21.400 6.892 1.00 23.88 82 PRO A N 1
ATOM 613 C CA . PRO A 1 79 ? -14.583 22.680 7.605 1.00 22.25 82 PRO A CA 1
ATOM 614 C C . PRO A 1 79 ? -14.217 22.632 9.088 1.00 21.19 82 PRO A C 1
ATOM 615 O O . PRO A 1 79 ? -13.650 23.590 9.616 1.00 20.28 82 PRO A O 1
ATOM 619 N N . VAL A 1 80 ? -14.525 21.530 9.762 1.00 17.73 83 VAL A N 1
ATOM 620 C CA . VAL A 1 80 ? -14.207 21.442 11.180 1.00 17.81 83 VAL A CA 1
ATOM 621 C C . VAL A 1 80 ? -12.721 21.191 11.453 1.00 19.66 83 VAL A C 1
ATOM 622 O O . VAL A 1 80 ? -12.131 21.856 12.311 1.00 21.37 83 VAL A O 1
ATOM 626 N N . VAL A 1 81 ? -12.102 20.260 10.733 1.00 19.65 84 VAL A N 1
ATOM 627 C CA . VAL A 1 81 ? -10.687 20.002 10.972 1.00 22.76 84 VAL A CA 1
ATOM 628 C C . VAL A 1 81 ? -9.813 21.177 10.544 1.00 22.29 84 VAL A C 1
ATOM 629 O O . VAL A 1 81 ? -8.743 21.389 11.115 1.00 22.78 84 VAL A O 1
ATOM 633 N N . THR A 1 82 ? -10.264 21.944 9.551 1.00 21.55 85 THR A N 1
ATOM 634 C CA . THR A 1 82 ? -9.498 23.099 9.084 1.00 20.61 85 THR A CA 1
ATOM 635 C C . THR A 1 82 ? -9.446 24.160 10.189 1.00 20.06 85 THR A C 1
ATOM 636 O O . THR A 1 82 ? -8.432 24.827 10.391 1.00 19.27 85 THR A O 1
ATOM 640 N N . LEU A 1 83 ? -10.550 24.303 10.906 1.00 19.33 86 LEU A N 1
ATOM 641 C CA . LEU A 1 83 ? -10.635 25.248 12.009 1.00 19.43 86 LEU A CA 1
ATOM 642 C C . LEU A 1 83 ? -9.476 24.966 12.984 1.00 19.77 86 LEU A C 1
ATOM 643 O O . LEU A 1 83 ? -8.748 25.879 13.384 1.00 16.46 86 LEU A O 1
ATOM 648 N N . TYR A 1 84 ? -9.299 23.695 13.343 1.00 18.45 87 TYR A N 1
ATOM 649 C CA . TYR A 1 84 ? -8.239 23.307 14.272 1.00 19.17 87 TYR A CA 1
ATOM 650 C C . TYR A 1 84 ? -6.836 23.429 13.698 1.00 18.35 87 TYR A C 1
ATOM 651 O O . TYR A 1 84 ? -5.915 23.886 14.375 1.00 17.64 87 TYR A O 1
ATOM 660 N N . ARG A 1 85 ? -6.670 23.034 12.444 1.00 20.21 88 ARG A N 1
ATOM 661 C CA . ARG A 1 85 ? -5.371 23.130 11.812 1.00 18.89 88 ARG A CA 1
ATOM 662 C C . ARG A 1 85 ? -4.951 24.594 11.595 1.00 19.66 88 ARG A C 1
ATOM 663 O O . ARG A 1 85 ? -3.754 24.897 11.586 1.00 18.00 88 ARG A O 1
ATOM 671 N N . ASP A 1 86 ? -5.919 25.505 11.442 1.00 16.00 89 ASP A N 1
ATOM 672 C CA . ASP A 1 86 ? -5.584 26.921 11.275 1.00 15.69 89 ASP A CA 1
ATOM 673 C C . ASP A 1 86 ? -5.155 27.448 12.636 1.00 15.23 89 ASP A C 1
ATOM 674 O O . ASP A 1 86 ? -4.196 28.205 12.745 1.00 14.54 89 ASP A O 1
ATOM 679 N N . PHE A 1 87 ? -5.888 27.041 13.670 1.00 16.06 90 PHE A N 1
ATOM 680 C CA . PHE A 1 87 ? -5.579 27.422 15.046 1.00 15.45 90 PHE A CA 1
ATOM 681 C C . PHE A 1 87 ? -4.127 27.023 15.342 1.00 14.39 90 PHE A C 1
ATOM 682 O O . PHE A 1 87 ? -3.349 27.815 15.862 1.00 14.43 90 PHE A O 1
ATOM 690 N N . GLU A 1 88 ? -3.768 25.792 14.993 1.00 12.91 91 GLU A N 1
ATOM 691 C CA . GLU A 1 88 ? -2.413 25.293 15.232 1.00 11.57 91 GLU A CA 1
ATOM 692 C C . GLU A 1 88 ? -1.356 26.011 14.396 1.00 13.06 91 GLU A C 1
ATOM 693 O O . GLU A 1 88 ? -0.280 26.328 14.904 1.00 10.13 91 GLU A O 1
ATOM 699 N N . LYS A 1 89 ? -1.652 26.261 13.119 1.00 12.90 92 LYS A N 1
ATOM 700 C CA . LYS A 1 89 ? -0.702 26.953 12.244 1.00 15.65 92 LYS A CA 1
ATOM 701 C C . LYS A 1 89 ? -0.436 28.386 12.725 1.00 14.61 92 LYS A C 1
ATOM 702 O O . LYS A 1 89 ? 0.710 28.839 12.764 1.00 14.03 92 LYS A O 1
ATOM 708 N N . ILE A 1 90 ? -1.499 29.103 13.083 1.00 14.05 93 ILE A N 1
ATOM 709 C CA . ILE A 1 90 ? -1.348 30.479 13.546 1.00 14.79 93 ILE A CA 1
ATOM 710 C C . ILE A 1 90 ? -0.602 30.546 14.881 1.00 15.61 93 ILE A C 1
ATOM 711 O O . ILE A 1 90 ? 0.247 31.423 15.075 1.00 15.94 93 ILE A O 1
ATOM 716 N N . SER A 1 91 ? -0.912 29.628 15.795 1.00 13.31 94 SER A N 1
ATOM 717 C CA . SER A 1 91 ? -0.243 29.600 17.092 1.00 16.04 94 SER A CA 1
ATOM 718 C C . SER A 1 91 ? 1.262 29.415 16.926 1.00 14.58 94 SER A C 1
ATOM 719 O O . SER A 1 91 ? 2.050 30.157 17.508 1.00 14.52 94 SER A O 1
ATOM 722 N N . ALA A 1 92 ? 1.648 28.425 16.125 1.00 14.07 95 ALA A N 1
ATOM 723 C CA . ALA A 1 92 ? 3.060 28.123 15.896 1.00 15.06 95 ALA A CA 1
ATOM 724 C C . ALA A 1 92 ? 3.788 29.250 15.180 1.00 14.07 95 ALA A C 1
ATOM 725 O O . ALA A 1 92 ? 4.924 29.570 15.512 1.00 14.78 95 ALA A O 1
ATOM 727 N N . THR A 1 93 ? 3.135 29.853 14.195 1.00 14.72 96 THR A N 1
ATOM 728 C CA . THR A 1 93 ? 3.736 30.954 13.459 1.00 14.42 96 THR A CA 1
ATOM 729 C C . THR A 1 93 ? 4.036 32.148 14.375 1.00 13.78 96 THR A C 1
ATOM 730 O O . THR A 1 93 ? 5.128 32.718 14.320 1.00 14.32 96 THR A O 1
ATOM 734 N N . LEU A 1 94 ? 3.082 32.515 15.227 1.00 13.70 97 LEU A N 1
ATOM 735 C CA . LEU A 1 94 ? 3.273 33.638 16.144 1.00 14.03 97 LEU A CA 1
ATOM 736 C C . LEU A 1 94 ? 4.392 33.317 17.142 1.00 13.25 97 LEU A C 1
ATOM 737 O O . LEU A 1 94 ? 5.179 34.188 17.512 1.00 13.75 97 LEU A O 1
ATOM 742 N N . GLY A 1 95 ? 4.448 32.064 17.581 1.00 13.90 98 GLY A N 1
ATOM 743 C CA . GLY A 1 95 ? 5.500 31.646 18.493 1.00 15.62 98 GLY A CA 1
ATOM 744 C C . GLY A 1 95 ? 6.855 31.787 17.807 1.00 14.87 98 GLY A C 1
ATOM 745 O O . GLY A 1 95 ? 7.799 32.331 18.386 1.00 14.04 98 GLY A O 1
ATOM 746 N N . ASN A 1 96 ? 6.959 31.299 16.574 1.00 13.70 99 ASN A N 1
ATOM 747 C CA . ASN A 1 96 ? 8.202 31.415 15.808 1.00 14.50 99 ASN A CA 1
ATOM 748 C C . ASN A 1 96 ? 8.589 32.877 15.525 1.00 14.70 99 ASN A C 1
ATOM 749 O O . ASN A 1 96 ? 9.770 33.217 15.562 1.00 15.41 99 ASN A O 1
ATOM 754 N N . LEU A 1 97 ? 7.612 33.736 15.222 1.00 14.52 100 LEU A N 1
ATOM 755 C CA . LEU A 1 97 ? 7.910 35.153 14.963 1.00 14.32 100 LEU A CA 1
ATOM 756 C C . LEU A 1 97 ? 8.452 35.812 16.232 1.00 15.42 100 LEU A C 1
ATOM 757 O O . LEU A 1 97 ? 9.431 36.566 16.177 1.00 15.62 100 LEU A O 1
ATOM 762 N N . TYR A 1 98 ? 7.841 35.524 17.377 1.00 13.36 101 TYR A N 1
ATOM 763 C CA . TYR A 1 98 ? 8.324 36.114 18.629 1.00 16.39 101 TYR A CA 1
ATOM 764 C C . TYR A 1 98 ? 9.774 35.710 18.951 1.00 17.81 101 TYR A C 1
ATOM 765 O O . TYR A 1 98 ? 10.544 36.500 19.516 1.00 19.15 101 TYR A O 1
ATOM 774 N N . VAL A 1 99 ? 10.146 34.484 18.593 1.00 16.27 102 VAL A N 1
ATOM 775 C CA . VAL A 1 99 ? 11.502 34.006 18.835 1.00 17.70 102 VAL A CA 1
ATOM 776 C C . VAL A 1 99 ? 12.499 34.717 17.917 1.00 19.55 102 VAL A C 1
ATOM 777 O O . VAL A 1 99 ? 13.543 35.193 18.363 1.00 19.84 102 VAL A O 1
ATOM 781 N N . ALA A 1 100 ? 12.161 34.782 16.633 1.00 19.55 103 ALA A N 1
ATOM 782 C CA . ALA A 1 100 ? 13.019 35.394 15.631 1.00 18.89 103 ALA A CA 1
ATOM 783 C C . ALA A 1 100 ? 13.200 36.907 15.754 1.00 20.44 103 ALA A C 1
ATOM 784 O O . ALA A 1 100 ? 14.311 37.410 15.601 1.00 22.08 103 ALA A O 1
ATOM 786 N N . THR A 1 101 ? 12.117 37.631 16.021 1.00 21.14 104 THR A N 1
ATOM 787 C CA . THR A 1 101 ? 12.186 39.086 16.106 1.00 21.82 104 THR A CA 1
ATOM 788 C C . THR A 1 101 ? 12.297 39.662 17.515 1.00 22.49 104 THR A C 1
ATOM 789 O O . THR A 1 101 ? 12.927 40.701 17.715 1.00 23.50 104 THR A O 1
ATOM 793 N N . GLY A 1 102 ? 11.671 39.004 18.483 1.00 22.11 105 GLY A N 1
ATOM 794 C CA . GLY A 1 102 ? 11.705 39.499 19.846 1.00 22.58 105 GLY A CA 1
ATOM 795 C C . GLY A 1 102 ? 10.678 40.592 20.105 1.00 23.39 105 GLY A C 1
ATOM 796 O O . GLY A 1 102 ? 10.608 41.150 21.205 1.00 24.20 105 GLY A O 1
ATOM 797 N N . LYS A 1 103 ? 9.871 40.905 19.099 1.00 23.42 106 LYS A N 1
ATOM 798 C CA . LYS A 1 103 ? 8.855 41.950 19.246 1.00 23.15 106 LYS A CA 1
ATOM 799 C C . LYS A 1 103 ? 7.651 41.497 20.071 1.00 22.93 106 LYS A C 1
ATOM 800 O O . LYS A 1 103 ? 6.954 40.557 19.705 1.00 21.87 106 LYS A O 1
ATOM 806 N N . PRO A 1 104 ? 7.377 42.186 21.186 1.00 22.40 107 PRO A N 1
ATOM 807 C CA . PRO A 1 104 ? 6.248 41.848 22.057 1.00 21.41 107 PRO A CA 1
ATOM 808 C C . PRO A 1 104 ? 4.891 41.799 21.348 1.00 19.65 107 PRO A C 1
ATOM 809 O O . PRO A 1 104 ? 3.982 41.122 21.811 1.00 16.93 107 PRO A O 1
ATOM 813 N N . VAL A 1 105 ? 4.745 42.513 20.235 1.00 18.51 108 VAL A N 1
ATOM 814 C CA . VAL A 1 105 ? 3.465 42.511 19.522 1.00 19.84 108 VAL A CA 1
ATOM 815 C C . VAL A 1 105 ? 2.958 41.116 19.139 1.00 19.01 108 VAL A C 1
ATOM 816 O O . VAL A 1 105 ? 1.750 40.858 19.166 1.00 18.47 108 VAL A O 1
ATOM 820 N N . TYR A 1 106 ? 3.868 40.214 18.785 1.00 17.39 109 TYR A N 1
ATOM 821 C CA . TYR A 1 106 ? 3.454 38.866 18.412 1.00 16.67 109 TYR A CA 1
ATOM 822 C C . TYR A 1 106 ? 2.946 38.081 19.625 1.00 16.87 109 TYR A C 1
ATOM 823 O O . TYR A 1 106 ? 2.067 37.225 19.487 1.00 16.32 109 TYR A O 1
ATOM 832 N N . ALA A 1 107 ? 3.486 38.378 20.809 1.00 14.78 110 ALA A N 1
ATOM 833 C CA . ALA A 1 107 ? 3.038 37.713 22.030 1.00 15.35 110 ALA A CA 1
ATOM 834 C C . ALA A 1 107 ? 1.626 38.195 22.349 1.00 15.93 110 ALA A C 1
ATOM 835 O O . ALA A 1 107 ? 0.775 37.407 22.757 1.00 16.26 110 ALA A O 1
ATOM 837 N N . THR A 1 108 ? 1.373 39.490 22.149 1.00 17.17 111 THR A N 1
ATOM 838 C CA . THR A 1 108 ? 0.044 40.052 22.415 1.00 16.85 111 THR A CA 1
ATOM 839 C C . THR A 1 108 ? -0.996 39.406 21.503 1.00 16.17 111 THR A C 1
ATOM 840 O O . THR A 1 108 ? -2.108 39.108 21.930 1.00 14.09 111 THR A O 1
ATOM 844 N N . CYS A 1 109 ? -0.635 39.190 20.245 1.00 15.92 112 CYS A N 1
ATOM 845 C CA . CYS A 1 109 ? -1.562 38.568 19.317 1.00 16.22 112 CYS A CA 1
ATOM 846 C C . CYS A 1 109 ? -1.908 37.150 19.748 1.00 16.42 112 CYS A C 1
ATOM 847 O O . CYS A 1 109 ? -3.074 36.756 19.712 1.00 16.79 112 CYS A O 1
ATOM 850 N N . LEU A 1 110 ? -0.897 36.383 20.153 1.00 14.90 113 LEU A N 1
ATOM 851 C CA . LEU A 1 110 ? -1.123 35.010 20.579 1.00 15.78 113 LEU A CA 1
ATOM 852 C C . LEU A 1 110 ? -2.041 34.972 21.796 1.00 16.37 113 LEU A C 1
ATOM 853 O O . LEU A 1 110 ? -3.029 34.218 21.822 1.00 16.68 113 LEU A O 1
ATOM 858 N N . LEU A 1 111 ? -1.721 35.781 22.806 1.00 16.15 114 LEU A N 1
ATOM 859 C CA . LEU A 1 111 ? -2.539 35.818 24.012 1.00 16.45 114 LEU A CA 1
ATOM 860 C C . LEU A 1 111 ? -3.983 36.200 23.720 1.00 16.26 114 LEU A C 1
ATOM 861 O O . LEU A 1 111 ? -4.902 35.612 24.291 1.00 17.68 114 LEU A O 1
ATOM 866 N N . ASN A 1 112 ? -4.201 37.161 22.824 1.00 16.10 115 ASN A N 1
ATOM 867 C CA . ASN A 1 112 ? -5.573 37.552 22.496 1.00 18.07 115 ASN A CA 1
ATOM 868 C C . ASN A 1 112 ? -6.337 36.385 21.903 1.00 17.20 115 ASN A C 1
ATOM 869 O O . ASN A 1 112 ? -7.505 36.180 22.220 1.00 17.72 115 ASN A O 1
ATOM 874 N N . MET A 1 113 ? -5.678 35.614 21.043 1.00 18.19 116 MET A N 1
ATOM 875 C CA . MET A 1 113 ? -6.337 34.459 20.440 1.00 17.31 116 MET A CA 1
ATOM 876 C C . MET A 1 113 ? -6.654 33.392 21.484 1.00 17.95 116 MET A C 1
ATOM 877 O O . MET A 1 113 ? -7.789 32.905 21.565 1.00 18.83 116 MET A O 1
ATOM 882 N N . LEU A 1 114 ? -5.653 33.032 22.285 1.00 16.77 117 LEU A N 1
ATOM 883 C CA . LEU A 1 114 ? -5.825 31.996 23.302 1.00 17.46 117 LEU A CA 1
ATOM 884 C C . LEU A 1 114 ? -6.813 32.389 24.401 1.00 17.17 117 LEU A C 1
ATOM 885 O O . LEU A 1 114 ? -7.541 31.542 24.926 1.00 17.34 117 LEU A O 1
ATOM 890 N N . ASP A 1 115 ? -6.847 33.669 24.748 1.00 18.39 118 ASP A N 1
ATOM 891 C CA . ASP A 1 115 ? -7.775 34.138 25.782 1.00 19.52 118 ASP A CA 1
ATOM 892 C C . ASP A 1 115 ? -9.210 33.907 25.290 1.00 19.54 118 ASP A C 1
ATOM 893 O O . ASP A 1 115 ? -10.120 33.624 26.077 1.00 19.07 118 ASP A O 1
ATOM 898 N N . LYS A 1 116 ? -9.400 34.022 23.978 1.00 19.04 119 LYS A N 1
ATOM 899 C CA . LYS A 1 116 ? -10.709 33.821 23.362 1.00 18.36 119 LYS A CA 1
ATOM 900 C C . LYS A 1 116 ? -11.130 32.363 23.547 1.00 19.39 119 LYS A C 1
ATOM 901 O O . LYS A 1 116 ? -12.297 32.065 23.831 1.00 18.17 119 LYS A O 1
ATOM 907 N N . TRP A 1 117 ? -10.176 31.451 23.383 1.00 18.33 120 TRP A N 1
ATOM 908 C CA . TRP A 1 117 ? -10.456 30.032 23.550 1.00 18.92 120 TRP A CA 1
ATOM 909 C C . TRP A 1 117 ? -10.636 29.631 25.012 1.00 18.61 120 TRP A C 1
ATOM 910 O O . TRP A 1 117 ? -11.471 28.778 25.329 1.00 18.71 120 TRP A O 1
ATOM 921 N N . ALA A 1 118 ? -9.859 30.234 25.907 1.00 19.79 121 ALA A N 1
ATOM 922 C CA . ALA A 1 118 ? -9.975 29.915 27.330 1.00 20.42 121 ALA A CA 1
ATOM 923 C C . ALA A 1 118 ? -11.330 30.365 27.877 1.00 22.22 121 ALA A C 1
ATOM 924 O O . ALA A 1 118 ? -12.007 29.610 28.574 1.00 23.19 121 ALA A O 1
ATOM 926 N N . LYS A 1 119 ? -11.725 31.595 27.561 1.00 24.13 122 LYS A N 1
ATOM 927 C CA . LYS A 1 119 ? -13.000 32.123 28.043 1.00 25.84 122 LYS A CA 1
ATOM 928 C C . LYS A 1 119 ? -14.173 31.251 27.635 1.00 25.74 122 LYS A C 1
ATOM 929 O O . LYS A 1 119 ? -15.159 31.146 28.368 1.00 26.13 122 LYS A O 1
ATOM 935 N N . ALA A 1 120 ? -14.059 30.618 26.470 1.00 25.58 123 ALA A N 1
ATOM 936 C CA . ALA A 1 120 ? -15.115 29.748 25.957 1.00 25.24 123 ALA A CA 1
ATOM 937 C C . ALA A 1 120 ? -15.002 2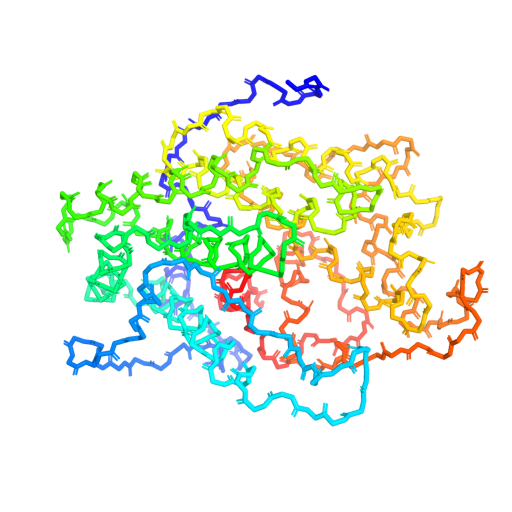8.301 26.442 1.00 25.00 123 ALA A C 1
ATOM 938 O O . ALA A 1 120 ? -15.795 27.444 26.039 1.00 25.52 123 ALA A O 1
ATOM 940 N N . ASP A 1 121 ? -14.029 28.039 27.313 1.00 25.16 124 ASP A N 1
ATOM 941 C CA . ASP A 1 121 ? -13.786 26.696 27.836 1.00 25.32 124 ASP A CA 1
ATOM 942 C C . ASP A 1 121 ? -13.587 25.653 26.736 1.00 23.50 124 ASP A C 1
ATOM 943 O O . ASP A 1 121 ? -14.090 24.537 26.833 1.00 22.32 124 ASP A O 1
ATOM 948 N N . ALA A 1 122 ? -12.835 26.017 25.700 1.00 21.76 125 ALA A N 1
ATOM 949 C CA . ALA A 1 122 ? -12.569 25.118 24.582 1.00 20.75 125 ALA A CA 1
ATOM 950 C C . ALA A 1 122 ? -11.662 23.952 24.967 1.00 21.97 125 ALA A C 1
ATOM 951 O O . ALA A 1 122 ? -10.927 24.022 25.955 1.00 21.99 125 ALA A O 1
ATOM 953 N N . LEU A 1 123 ? -11.722 22.885 24.169 1.00 21.75 126 LEU A N 1
ATOM 954 C CA . LEU A 1 123 ? -10.918 21.679 24.372 1.00 21.65 126 LEU A CA 1
ATOM 955 C C . LEU A 1 123 ? -11.191 20.973 25.704 1.00 21.98 126 LEU A C 1
ATOM 956 O O . LEU A 1 123 ? -10.346 20.219 26.195 1.00 20.98 126 LEU A O 1
ATOM 961 N N . LEU A 1 124 ? -12.380 21.191 26.268 1.00 20.77 127 LEU A N 1
ATOM 962 C CA . LEU A 1 124 ? -12.734 20.582 27.551 1.00 22.21 127 LEU A CA 1
ATOM 963 C C . LEU A 1 124 ? -13.982 19.700 27.580 1.00 23.29 127 LEU A C 1
ATOM 964 O O . LEU A 1 124 ? -14.045 18.746 28.354 1.00 23.45 127 LEU A O 1
ATOM 969 N N . ASN A 1 125 ? -14.974 20.012 26.751 1.00 24.43 128 ASN A N 1
ATOM 970 C CA . ASN A 1 125 ? -16.212 19.231 26.711 1.00 25.73 128 ASN A CA 1
ATOM 971 C C . ASN A 1 125 ? -16.318 18.351 25.469 1.00 25.30 128 ASN A C 1
ATOM 972 O O . ASN A 1 125 ? -16.575 18.843 24.373 1.00 25.74 128 ASN A O 1
ATOM 977 N N . TYR A 1 126 ? -16.134 17.048 25.647 1.00 24.84 129 TYR A N 1
ATOM 978 C CA . TYR A 1 126 ? -16.197 16.117 24.530 1.00 24.49 129 TYR A CA 1
ATOM 979 C C . TYR A 1 126 ? -16.303 14.673 24.995 1.00 25.56 129 TYR A C 1
ATOM 980 O O . TYR A 1 126 ? -16.142 14.376 26.177 1.00 25.84 129 TYR A O 1
ATOM 989 N N . ASP A 1 127 ? -16.565 13.782 24.044 1.00 27.00 130 ASP A N 1
ATOM 990 C CA . ASP A 1 127 ? -16.666 12.353 24.307 1.00 28.20 130 ASP A CA 1
ATOM 991 C C . ASP A 1 127 ? -15.239 11.810 24.214 1.00 29.07 130 ASP A C 1
ATOM 992 O O . ASP A 1 127 ? -14.631 11.843 23.147 1.00 28.44 130 ASP A O 1
ATOM 997 N N . PRO A 1 128 ? -14.691 11.301 25.327 1.00 29.71 131 PRO A N 1
ATOM 998 C CA . PRO A 1 128 ? -13.325 10.761 25.327 1.00 30.74 131 PRO A CA 1
ATOM 999 C C . PRO A 1 128 ? -13.117 9.549 24.423 1.00 31.13 131 PRO A C 1
ATOM 1000 O O . PRO A 1 128 ? -11.980 9.150 24.162 1.00 30.10 131 PRO A O 1
ATOM 1004 N N . LYS A 1 129 ? -14.218 8.971 23.950 1.00 31.03 132 LYS A N 1
ATOM 1005 C CA . LYS A 1 129 ? -14.160 7.809 23.073 1.00 32.13 132 LYS A CA 1
ATOM 1006 C C . LYS A 1 129 ? -14.163 8.226 21.605 1.00 30.26 132 LYS A C 1
ATOM 1007 O O . LYS A 1 129 ? -14.180 7.371 20.722 1.00 30.51 132 LYS A O 1
ATOM 1013 N N . SER A 1 130 ? -14.149 9.532 21.344 1.00 27.77 133 SER A N 1
ATOM 1014 C CA . SER A 1 130 ? -14.183 10.029 19.969 1.00 24.87 133 SER A CA 1
ATOM 1015 C C . SER A 1 130 ? -12.871 10.641 19.485 1.00 23.62 133 SER A C 1
ATOM 1016 O O . SER A 1 130 ? -11.899 10.746 20.236 1.00 23.23 133 SER A O 1
ATOM 1019 N N . GLN A 1 131 ? -12.867 11.053 18.221 1.00 20.20 134 GLN A N 1
ATOM 1020 C CA . GLN A 1 131 ? -11.702 11.665 17.596 1.00 19.48 134 GLN A CA 1
ATOM 1021 C C . GLN A 1 131 ? -11.324 12.966 18.301 1.00 19.59 134 GLN A C 1
ATOM 1022 O O . GLN A 1 131 ? -10.165 13.390 18.267 1.00 17.33 134 GLN A O 1
ATOM 1028 N N . SER A 1 132 ? -12.310 13.606 18.928 1.00 18.99 135 SER A N 1
ATOM 1029 C CA . SER A 1 132 ? -12.070 14.853 19.650 1.00 18.88 135 SER A CA 1
ATOM 1030 C C . SER A 1 132 ? -10.949 14.692 20.673 1.00 17.39 135 SER A C 1
ATOM 1031 O O . SER A 1 132 ? -10.169 15.611 20.899 1.00 16.85 135 SER A O 1
ATOM 1034 N N . TRP A 1 133 ? -10.879 13.519 21.292 1.00 18.02 136 TRP A N 1
ATOM 1035 C CA . TRP A 1 133 ? -9.862 13.248 22.306 1.00 18.56 136 TRP A CA 1
ATOM 1036 C C . TRP A 1 133 ? -8.458 13.412 21.736 1.00 17.33 136 TRP A C 1
ATOM 1037 O O . TRP A 1 133 ? -7.578 13.979 22.375 1.00 17.30 136 TRP A O 1
ATOM 1048 N N . TYR A 1 134 ? -8.262 12.928 20.517 1.00 18.57 137 TYR A N 1
ATOM 1049 C CA . TYR A 1 134 ? -6.965 13.029 19.862 1.00 18.23 137 TYR A CA 1
ATOM 1050 C C . TYR A 1 134 ? -6.691 14.442 19.378 1.00 17.86 137 TYR A C 1
ATOM 1051 O O . TYR A 1 134 ? -5.554 14.902 19.418 1.00 14.69 137 TYR A O 1
ATOM 1060 N N . GLN A 1 135 ? -7.732 15.133 18.917 1.00 17.11 138 GLN A N 1
ATOM 1061 C CA . GLN A 1 135 ? -7.548 16.491 18.422 1.00 15.55 138 GLN A CA 1
ATOM 1062 C C . GLN A 1 135 ? -7.063 17.395 19.545 1.00 15.25 138 GLN A C 1
ATOM 1063 O O . GLN A 1 135 ? -6.223 18.251 19.321 1.00 13.12 138 GLN A O 1
ATOM 1069 N N . VAL A 1 136 ? -7.593 17.193 20.752 1.00 13.71 139 VAL A N 1
ATOM 1070 C CA . VAL A 1 136 ? -7.189 17.990 21.910 1.00 14.49 139 VAL A CA 1
ATOM 1071 C C . VAL A 1 136 ? -5.682 17.882 22.217 1.00 14.97 139 VAL A C 1
ATOM 1072 O O . VAL A 1 136 ? -5.015 18.891 22.444 1.00 14.09 139 VAL A O 1
ATOM 1076 N N . GLU A 1 137 ? -5.143 16.666 22.214 1.00 15.77 140 GLU A N 1
ATOM 1077 C CA . GLU A 1 137 ? -3.727 16.474 22.514 1.00 15.56 140 GLU A CA 1
ATOM 1078 C C . GLU A 1 137 ? -2.833 17.265 21.552 1.00 16.32 140 GLU A C 1
ATOM 1079 O O . GLU A 1 137 ? -1.820 17.819 21.961 1.00 18.44 140 GLU A O 1
ATOM 1085 N N . TRP A 1 138 ? -3.218 17.334 20.282 1.00 15.74 141 TRP A N 1
ATOM 1086 C CA . TRP A 1 138 ? -2.426 18.055 19.287 1.00 15.04 141 TRP A CA 1
ATOM 1087 C C . TRP A 1 138 ? -2.555 19.568 19.399 1.00 14.26 141 TRP A C 1
ATOM 1088 O O . TRP A 1 138 ? -1.553 20.285 19.357 1.00 13.44 141 TRP A O 1
ATOM 1099 N N . SER A 1 139 ? -3.787 20.060 19.536 1.00 13.97 142 SER A N 1
ATOM 1100 C CA . SER A 1 139 ? -4.006 21.501 19.625 1.00 13.30 142 SER A CA 1
ATOM 1101 C C . SER A 1 139 ? -3.539 22.146 20.932 1.00 12.69 142 SER A C 1
ATOM 1102 O O . SER A 1 139 ? -3.024 23.265 20.919 1.00 13.76 142 SER A O 1
ATOM 1105 N N . ALA A 1 140 ? -3.706 21.458 22.055 1.00 11.97 143 ALA A N 1
ATOM 1106 C CA . ALA A 1 140 ? -3.265 22.030 23.324 1.00 13.19 143 ALA A CA 1
ATOM 1107 C C . ALA A 1 140 ? -1.733 22.141 23.332 1.00 12.16 143 ALA A C 1
ATOM 1108 O O . ALA A 1 140 ? -1.185 23.166 23.715 1.00 14.10 143 ALA A O 1
ATOM 1110 N N . ALA A 1 141 ? -1.045 21.093 22.885 1.00 13.73 144 ALA A N 1
ATOM 1111 C CA . ALA A 1 141 ? 0.418 21.119 22.856 1.00 14.33 144 ALA A CA 1
ATOM 1112 C C . ALA A 1 141 ? 0.939 22.214 21.941 1.00 13.56 144 ALA A C 1
ATOM 1113 O O . ALA A 1 141 ? 1.875 22.936 22.303 1.00 13.20 144 ALA A O 1
ATOM 1115 N N . THR A 1 142 ? 0.347 22.333 20.752 1.00 13.93 145 THR A N 1
ATOM 1116 C CA . THR A 1 142 ? 0.776 23.354 19.791 1.00 12.96 145 THR A CA 1
ATOM 1117 C C . THR A 1 142 ? 0.711 24.762 20.391 1.00 11.47 145 THR A C 1
ATOM 1118 O O . THR A 1 142 ? 1.646 25.552 20.246 1.00 13.06 145 THR A O 1
ATOM 1122 N N . ALA A 1 143 ? -0.398 25.078 21.045 1.00 12.70 146 ALA A N 1
ATOM 1123 C CA . ALA A 1 143 ? -0.559 26.391 21.665 1.00 13.50 146 ALA A CA 1
ATOM 1124 C C . ALA A 1 143 ? 0.424 26.546 22.843 1.00 13.77 146 ALA A C 1
ATOM 1125 O O . ALA A 1 143 ? 1.019 27.610 23.019 1.00 15.17 146 ALA A O 1
ATOM 1127 N N . ALA A 1 144 ? 0.593 25.481 23.632 1.00 12.51 147 ALA A N 1
ATOM 1128 C CA . ALA A 1 144 ? 1.511 25.504 24.778 1.00 15.14 147 ALA A CA 1
ATOM 1129 C C . ALA A 1 144 ? 2.968 25.731 24.362 1.00 13.96 147 ALA A C 1
ATOM 1130 O O . ALA A 1 144 ? 3.697 26.453 25.044 1.00 14.63 147 ALA A O 1
ATOM 1132 N N . PHE A 1 145 ? 3.397 25.114 23.259 1.00 14.10 148 PHE A N 1
ATOM 1133 C CA . PHE A 1 145 ? 4.766 25.308 22.778 1.00 13.29 148 PHE A CA 1
ATOM 1134 C C . PHE A 1 145 ? 4.998 26.769 22.432 1.00 14.51 148 PHE A C 1
ATOM 1135 O O . PHE A 1 145 ? 6.008 27.352 22.823 1.00 14.29 148 PHE A O 1
ATOM 1143 N N . ALA A 1 146 ? 4.059 27.359 21.694 1.00 13.50 149 ALA A N 1
ATOM 1144 C CA . ALA A 1 146 ? 4.169 28.760 21.303 1.00 13.54 149 ALA A CA 1
ATOM 1145 C C . ALA A 1 146 ? 4.239 29.682 22.529 1.00 13.91 149 ALA A C 1
ATOM 1146 O O . ALA A 1 146 ? 5.104 30.551 22.608 1.00 16.18 149 ALA A O 1
ATOM 1148 N N . LEU A 1 147 ? 3.329 29.486 23.479 1.00 14.95 150 LEU A N 1
ATOM 1149 C CA . LEU A 1 147 ? 3.281 30.295 24.698 1.00 15.77 150 LEU A CA 1
ATOM 1150 C C . LEU A 1 147 ? 4.524 30.157 25.590 1.00 17.20 150 LEU A C 1
ATOM 1151 O O . L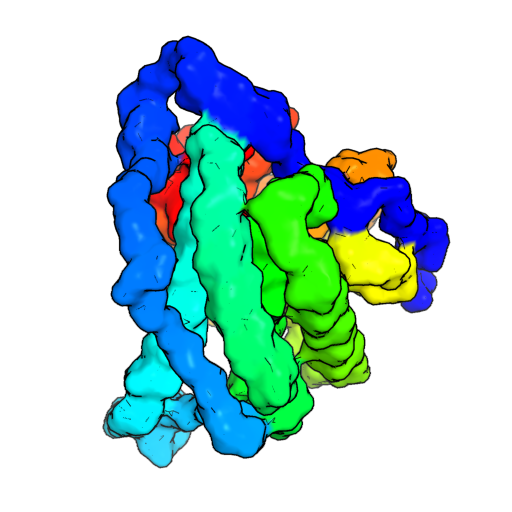EU A 1 147 ? 4.972 31.133 26.206 1.00 14.99 150 LEU A O 1
ATOM 1156 N N . SER A 1 148 ? 5.082 28.949 25.664 1.00 18.61 151 SER A N 1
ATOM 1157 C CA . SER A 1 148 ? 6.252 28.702 26.510 1.00 16.52 151 SER A CA 1
ATOM 1158 C C . SER A 1 148 ? 7.449 29.584 26.180 1.00 17.05 151 SER A C 1
ATOM 1159 O O . SER A 1 148 ? 8.334 29.765 27.021 1.00 16.70 151 SER A O 1
ATOM 1162 N N . THR A 1 149 ? 7.488 30.122 24.960 1.00 16.06 152 THR A N 1
ATOM 1163 C CA . THR A 1 149 ? 8.590 30.986 24.540 1.00 16.91 152 THR A CA 1
ATOM 1164 C C . THR A 1 149 ? 8.426 32.432 25.044 1.00 17.79 152 THR A C 1
ATOM 1165 O O . THR A 1 149 ? 9.364 33.230 24.987 1.00 17.01 152 THR A O 1
ATOM 1169 N N . MET A 1 150 ? 7.233 32.769 25.524 1.00 19.07 153 MET A N 1
ATOM 1170 C CA . MET A 1 150 ? 6.958 34.127 25.995 1.00 21.48 153 MET A CA 1
ATOM 1171 C C . MET A 1 150 ? 6.525 34.217 27.459 1.00 22.38 153 MET A C 1
ATOM 1172 O O . MET A 1 150 ? 5.841 35.167 27.852 1.00 21.99 153 MET A O 1
ATOM 1177 N N . MET A 1 151 ? 6.937 33.242 28.266 1.00 21.36 154 MET A N 1
ATOM 1178 C CA . MET A 1 151 ? 6.586 33.226 29.681 1.00 24.38 154 MET A CA 1
ATOM 1179 C C . MET A 1 151 ? 7.401 34.238 30.481 1.00 26.36 154 MET A C 1
ATOM 1180 O O . MET A 1 151 ? 7.076 34.527 31.631 1.00 27.83 154 MET A O 1
ATOM 1185 N N . ALA A 1 152 ? 8.466 34.760 29.880 1.00 26.97 155 ALA A N 1
ATOM 1186 C CA . ALA A 1 152 ? 9.309 35.743 30.553 1.00 28.56 155 ALA A CA 1
ATOM 1187 C C . ALA A 1 152 ? 9.138 37.137 29.938 1.00 29.47 155 ALA A C 1
ATOM 1188 O O . ALA A 1 152 ? 9.866 38.066 30.287 1.00 30.29 155 ALA A O 1
ATOM 1190 N N . GLU A 1 153 ? 8.177 37.281 29.027 1.00 29.39 156 GLU A N 1
ATOM 1191 C CA . GLU A 1 153 ? 7.929 38.565 28.376 1.00 29.24 156 GLU A CA 1
ATOM 1192 C C . GLU A 1 153 ? 7.185 39.502 29.320 1.00 29.59 156 GLU A C 1
ATOM 1193 O O . GLU A 1 153 ? 6.049 39.233 29.709 1.00 28.79 156 GLU A O 1
ATOM 1199 N N . PRO A 1 154 ? 7.827 40.619 29.702 1.00 30.77 157 PRO A N 1
ATOM 1200 C CA . PRO A 1 154 ? 7.260 41.623 30.609 1.00 32.61 157 PRO A CA 1
ATOM 1201 C C . PRO A 1 154 ? 6.212 42.559 30.001 1.00 33.35 157 PRO A C 1
ATOM 1202 O O . PRO A 1 154 ? 5.275 42.970 30.686 1.00 33.48 157 PRO A O 1
ATOM 1206 N N . ASN A 1 155 ? 6.370 42.893 28.722 1.00 33.87 158 ASN A N 1
ATOM 1207 C CA . ASN A 1 155 ? 5.440 43.786 28.046 1.00 34.77 158 ASN A CA 1
ATOM 1208 C C . ASN A 1 155 ? 4.218 43.073 27.488 1.00 35.06 158 ASN A C 1
ATOM 1209 O O . ASN A 1 155 ? 3.970 43.112 26.281 1.00 35.29 158 ASN A O 1
ATOM 1214 N N . VAL A 1 156 ? 3.451 42.434 28.368 1.00 33.97 159 VAL A N 1
ATOM 1215 C CA . VAL A 1 156 ? 2.248 41.715 27.961 1.00 32.97 159 VAL A CA 1
ATOM 1216 C C . VAL A 1 156 ? 1.274 41.674 29.141 1.00 32.89 159 VAL A C 1
ATOM 1217 O O . VAL A 1 156 ? 1.704 41.719 30.294 1.00 32.02 159 VAL A O 1
ATOM 1221 N N . ASP A 1 157 ? -0.029 41.602 28.869 1.00 31.70 160 ASP A N 1
ATOM 1222 C CA . ASP A 1 157 ? -1.010 41.558 29.959 1.00 32.10 160 ASP A CA 1
ATOM 1223 C C . ASP A 1 157 ? -0.774 40.293 30.788 1.00 31.74 160 ASP A C 1
ATOM 1224 O O . ASP A 1 157 ? -1.128 39.189 30.372 1.00 29.52 160 ASP A O 1
ATOM 1229 N N . THR A 1 158 ? -0.178 40.462 31.964 1.00 30.96 161 THR A N 1
ATOM 1230 C CA . THR A 1 158 ? 0.133 39.334 32.839 1.00 30.59 161 THR A CA 1
ATOM 1231 C C . THR A 1 158 ? -1.079 38.584 33.384 1.00 29.15 161 THR A C 1
ATOM 1232 O O . THR A 1 158 ? -1.022 37.374 33.592 1.00 30.77 161 THR A O 1
ATOM 1236 N N . ALA A 1 159 ? -2.177 39.291 33.619 1.00 28.33 162 ALA A N 1
ATOM 1237 C CA . ALA A 1 159 ? -3.382 38.649 34.136 1.00 26.63 162 ALA A CA 1
ATOM 1238 C C . ALA A 1 159 ? -3.989 37.766 33.055 1.00 26.28 162 ALA A C 1
ATOM 1239 O O . ALA A 1 159 ? -4.610 36.735 33.340 1.00 25.00 162 ALA A O 1
ATOM 1241 N N . GLN A 1 160 ? -3.816 38.191 31.809 1.00 24.42 163 GLN A N 1
ATOM 1242 C CA . GLN A 1 160 ? -4.335 37.453 30.675 1.00 24.48 163 GLN A CA 1
ATOM 1243 C C . GLN A 1 160 ? -3.522 36.161 30.517 1.00 23.42 163 GLN A C 1
ATOM 1244 O O . GLN A 1 160 ? -4.093 35.082 30.355 1.00 21.83 163 GLN A O 1
ATOM 1250 N N . ARG A 1 161 ? -2.196 36.273 30.579 1.00 23.06 164 ARG A N 1
ATOM 1251 C CA . ARG A 1 161 ? -1.321 35.103 30.468 1.00 23.17 164 ARG A CA 1
ATOM 1252 C C . ARG A 1 161 ? -1.655 34.072 31.553 1.00 23.93 164 ARG A C 1
ATOM 1253 O O . ARG A 1 161 ? -1.653 32.864 31.293 1.00 22.65 164 ARG A O 1
ATOM 1261 N N . GLU A 1 162 ? -1.954 34.545 32.764 1.00 24.11 165 GLU A N 1
ATOM 1262 C CA . GLU A 1 162 ? -2.295 33.640 33.864 1.00 25.17 165 GLU A CA 1
ATOM 1263 C C . GLU A 1 162 ? -3.570 32.865 33.591 1.00 23.91 165 GLU A C 1
ATOM 1264 O O . GLU A 1 162 ? -3.660 31.667 33.879 1.00 23.42 165 GLU A O 1
ATOM 1270 N N . ARG A 1 163 ? -4.559 33.560 33.045 1.00 23.36 166 ARG A N 1
ATOM 1271 C CA . ARG A 1 163 ? -5.844 32.955 32.717 1.00 23.90 166 ARG A CA 1
ATOM 1272 C C . ARG A 1 163 ? -5.660 31.848 31.665 1.00 23.03 166 ARG A C 1
ATOM 1273 O O . ARG A 1 163 ? -6.241 30.764 31.770 1.00 23.18 166 ARG A O 1
ATOM 1281 N N . VAL A 1 164 ? -4.852 32.135 30.649 1.00 20.91 167 VAL A N 1
ATOM 1282 C CA . VAL A 1 164 ? -4.593 31.174 29.586 1.00 20.33 167 VAL A CA 1
ATOM 1283 C C . VAL A 1 164 ? -3.846 29.954 30.123 1.00 19.83 167 VAL A C 1
ATOM 1284 O O . VAL A 1 164 ? -4.206 28.820 29.809 1.00 18.10 167 VAL A O 1
ATOM 1288 N N . VAL A 1 165 ? -2.817 30.188 30.936 1.00 20.35 168 VAL A N 1
ATOM 1289 C CA . VAL A 1 165 ? -2.040 29.092 31.511 1.00 20.70 168 VAL A CA 1
ATOM 1290 C C . VAL A 1 165 ? -2.916 28.173 32.371 1.00 22.02 168 VAL A C 1
ATOM 1291 O O . VAL A 1 165 ? -2.775 26.953 32.306 1.00 21.08 168 VAL A O 1
ATOM 1295 N N . LYS A 1 166 ? -3.821 28.747 33.165 1.00 21.26 169 LYS A N 1
ATOM 1296 C CA . LYS A 1 166 ? -4.700 27.931 34.000 1.00 21.25 169 LYS A CA 1
ATOM 1297 C C . LYS A 1 166 ? -5.598 27.084 33.120 1.00 19.98 169 LYS A C 1
ATOM 1298 O O . LYS A 1 166 ? -5.902 25.929 33.434 1.00 21.30 169 LYS A O 1
ATOM 1304 N N . TRP A 1 167 ? -6.036 27.681 32.023 1.00 17.55 170 TRP A N 1
ATOM 1305 C CA . TRP A 1 167 ? -6.886 26.993 31.074 1.00 17.09 170 TRP A CA 1
ATOM 1306 C C . TRP A 1 167 ? -6.162 25.777 30.470 1.00 15.92 170 TRP A C 1
ATOM 1307 O O . TRP A 1 167 ? -6.697 24.669 30.468 1.00 17.28 170 TRP A O 1
ATOM 1318 N N . LEU A 1 168 ? -4.951 25.984 29.962 1.00 14.78 171 LEU A N 1
ATOM 1319 C CA . LEU A 1 168 ? -4.187 24.884 29.373 1.00 16.06 171 LEU A CA 1
ATOM 1320 C C . LEU A 1 168 ? -3.939 23.783 30.392 1.00 17.26 171 LEU A C 1
ATOM 1321 O O . LEU A 1 168 ? -3.996 22.599 30.055 1.00 15.99 171 LEU A O 1
ATOM 1326 N N . ASN A 1 169 ? -3.670 24.173 31.638 1.00 16.28 172 ASN A N 1
ATOM 1327 C CA . ASN A 1 169 ? -3.436 23.200 32.699 1.00 17.72 172 ASN A CA 1
ATOM 1328 C C . ASN A 1 169 ? -4.692 22.348 32.890 1.00 17.20 172 ASN A C 1
ATOM 1329 O O . ASN A 1 169 ? -4.608 21.130 33.044 1.00 16.14 172 ASN A O 1
ATOM 1334 N N . ARG A 1 170 ? -5.856 22.991 32.883 1.00 18.17 173 ARG A N 1
ATOM 1335 C CA . ARG A 1 170 ? -7.109 22.260 33.029 1.00 19.89 173 ARG A CA 1
ATOM 1336 C C . ARG A 1 170 ? -7.305 21.337 31.829 1.00 17.40 173 ARG A C 1
ATOM 1337 O O . ARG A 1 170 ? -7.697 20.174 31.976 1.00 17.06 173 ARG A O 1
ATOM 1345 N N . VAL A 1 171 ? -7.036 21.860 30.636 1.00 15.98 174 VAL A N 1
ATOM 1346 C CA . VAL A 1 171 ? -7.189 21.069 29.425 1.00 13.07 174 VAL A CA 1
ATOM 1347 C C . VAL A 1 171 ? -6.346 19.799 29.483 1.00 13.99 174 VAL A C 1
ATOM 1348 O O . VAL A 1 171 ? -6.850 18.708 29.245 1.00 13.40 174 VAL A O 1
ATOM 1352 N N . ALA A 1 172 ? -5.068 19.930 29.818 1.00 14.26 175 ALA A N 1
ATOM 1353 C CA . ALA A 1 172 ? -4.188 18.764 29.870 1.00 15.41 175 ALA A CA 1
ATOM 1354 C C . ALA A 1 172 ? -4.547 17.768 30.970 1.00 16.82 175 ALA A C 1
ATOM 1355 O O . ALA A 1 172 ? -4.513 16.557 30.752 1.00 17.07 175 ALA A O 1
ATOM 1357 N N . ARG A 1 173 ? -4.890 18.261 32.156 1.00 18.37 176 ARG A N 1
ATOM 1358 C CA . ARG A 1 173 ? -5.231 17.347 33.239 1.00 21.08 176 ARG A CA 1
ATOM 1359 C C . ARG A 1 173 ? -6.453 16.522 32.850 1.00 20.10 176 ARG A C 1
ATOM 1360 O O . ARG A 1 173 ? -6.516 15.326 33.128 1.00 20.18 176 ARG A O 1
ATOM 1368 N N . HIS A 1 174 ? -7.417 17.150 32.186 1.00 19.86 177 HIS A N 1
ATOM 1369 C CA . HIS A 1 174 ? -8.611 16.428 31.762 1.00 21.25 177 HIS A CA 1
ATOM 1370 C C . HIS A 1 174 ? -8.329 15.424 30.638 1.00 21.11 177 HIS A C 1
ATOM 1371 O O . HIS A 1 174 ? -8.763 14.273 30.693 1.00 19.89 177 HIS A O 1
ATOM 1378 N N . GLN A 1 175 ? -7.591 15.854 29.622 1.00 20.23 178 GLN A N 1
ATOM 1379 C CA . GLN A 1 175 ? -7.293 14.985 28.481 1.00 19.67 178 GLN A CA 1
ATOM 1380 C C . GLN A 1 175 ? -6.496 13.738 28.864 1.00 20.81 178 GLN A C 1
ATOM 1381 O O . GLN A 1 175 ? -6.796 12.638 28.400 1.00 20.30 178 GLN A O 1
ATOM 1387 N N . THR A 1 176 ? -5.493 13.904 29.724 1.00 21.81 179 THR A N 1
ATOM 1388 C CA . THR A 1 176 ? -4.653 12.778 30.130 1.00 22.90 179 THR A CA 1
ATOM 1389 C C . THR A 1 176 ? -5.236 11.926 31.244 1.00 25.14 179 THR A C 1
ATOM 1390 O O . THR A 1 176 ? -4.633 10.926 31.631 1.00 25.24 179 THR A O 1
ATOM 1394 N N . SER A 1 177 ? -6.392 12.313 31.772 1.00 26.35 180 SER A N 1
ATOM 1395 C CA . SER A 1 177 ? -7.001 11.535 32.845 1.00 28.26 180 SER A CA 1
ATOM 1396 C C . SER A 1 177 ? -7.578 10.233 32.288 1.00 29.11 180 SER A C 1
ATOM 1397 O O . SER A 1 177 ? -7.753 9.273 33.030 1.00 30.81 180 SER A O 1
ATOM 1400 N N . PHE A 1 178 ? -7.870 10.201 30.987 1.00 29.14 181 PHE A N 1
ATOM 1401 C CA . PHE A 1 178 ? -8.418 9.001 30.353 1.00 29.41 181 PHE A CA 1
ATOM 1402 C C . PHE A 1 178 ? -7.271 8.072 29.947 1.00 30.67 181 PHE A C 1
ATOM 1403 O O . PHE A 1 178 ? -6.269 8.515 29.390 1.00 31.43 181 PHE A O 1
ATOM 1411 N N . PRO A 1 179 ? -7.401 6.768 30.234 1.00 31.75 182 PRO A N 1
ATOM 1412 C CA . PRO A 1 179 ? -6.386 5.750 29.923 1.00 33.05 182 PRO A CA 1
ATOM 1413 C C . PRO A 1 179 ? -6.205 5.313 28.465 1.00 33.28 182 PRO A C 1
ATOM 1414 O O . PRO A 1 179 ? -5.086 5.016 28.042 1.00 34.84 182 PRO A O 1
ATOM 1418 N N . GLY A 1 180 ? -7.294 5.259 27.706 1.00 33.60 183 GLY A N 1
ATOM 1419 C CA . GLY A 1 180 ? -7.206 4.816 26.325 1.00 34.92 183 GLY A CA 1
ATOM 1420 C C . GLY A 1 180 ? -7.381 3.305 26.282 1.00 36.00 183 GLY A C 1
ATOM 1421 O O . GLY A 1 180 ? -7.363 2.653 27.327 1.00 36.38 183 GLY A O 1
ATOM 1422 N N . GLY A 1 181 ? -7.539 2.742 25.087 1.00 36.72 184 GLY A N 1
ATOM 1423 C CA . GLY A 1 181 ? -7.721 1.303 24.958 1.00 37.94 184 GLY A CA 1
ATOM 1424 C C . GLY A 1 181 ? -6.446 0.474 24.933 1.00 38.64 184 GLY A C 1
ATOM 1425 O O . GLY A 1 181 ? -5.419 0.881 25.475 1.00 37.95 184 GLY A O 1
ATOM 1426 N N . ASP A 1 182 ? -6.516 -0.698 24.302 1.00 39.14 185 ASP A N 1
ATOM 1427 C CA . ASP A 1 182 ? -5.367 -1.599 24.202 1.00 39.06 185 ASP A CA 1
ATOM 1428 C C . ASP A 1 182 ? -4.213 -1.046 23.386 1.00 36.66 185 ASP A C 1
ATOM 1429 O O . ASP A 1 182 ? -3.067 -1.460 23.573 1.00 36.28 185 ASP A O 1
ATOM 1434 N N . THR A 1 183 ? -4.504 -0.134 22.464 1.00 32.98 186 THR A N 1
ATOM 1435 C CA . THR A 1 183 ? -3.439 0.440 21.660 1.00 30.02 186 THR A CA 1
ATOM 1436 C C . THR A 1 183 ? -3.159 1.887 22.052 1.00 26.42 186 THR A C 1
ATOM 1437 O O . THR A 1 183 ? -2.011 2.236 22.323 1.00 26.25 186 THR A O 1
ATOM 1441 N N . SER A 1 184 ? -4.201 2.716 22.102 1.00 24.36 187 SER A N 1
ATOM 1442 C CA . SER A 1 184 ? -4.042 4.135 22.435 1.00 23.64 187 SER A CA 1
ATOM 1443 C C . SER A 1 184 ? -3.468 4.365 23.839 1.00 22.33 187 SER A C 1
ATOM 1444 O O . SER A 1 184 ? -3.032 5.466 24.172 1.00 21.05 187 SER A O 1
ATOM 1447 N N . CYS A 1 185 ? -3.467 3.317 24.655 1.00 20.73 188 CYS A N 1
ATOM 1448 C CA . CYS A 1 185 ? -2.907 3.388 26.002 1.00 20.72 188 CYS A CA 1
ATOM 1449 C C . CYS A 1 185 ? -1.412 3.478 25.905 1.00 20.72 188 CYS A C 1
ATOM 1450 O O . CYS A 1 185 ? -0.741 4.104 26.729 1.00 20.51 188 CYS A O 1
ATOM 1453 N N . CYS A 1 186 ? -0.905 2.834 24.867 1.00 19.81 189 CYS A N 1
ATOM 1454 C CA . CYS A 1 186 ? 0.515 2.659 24.761 1.00 21.39 189 CYS A CA 1
ATOM 1455 C C . CYS A 1 186 ? 1.249 2.891 23.437 1.00 21.40 189 CYS A C 1
ATOM 1456 O O . CYS A 1 186 ? 2.464 2.663 23.375 1.00 21.86 189 CYS A O 1
ATOM 1459 N N . ASN A 1 187 ? 0.545 3.316 22.385 1.00 19.33 190 ASN A N 1
ATOM 1460 C CA . ASN A 1 187 ? 1.209 3.557 21.100 1.00 18.60 190 ASN A CA 1
ATOM 1461 C C . ASN A 1 187 ? 1.630 5.029 20.971 1.00 17.30 190 ASN A C 1
ATOM 1462 O O . ASN A 1 187 ? 1.790 5.713 21.988 1.00 16.78 190 ASN A O 1
ATOM 1467 N N . ASN A 1 188 ? 1.801 5.529 19.748 1.00 14.13 191 ASN A N 1
ATOM 1468 C CA . ASN A 1 188 ? 2.238 6.918 19.581 1.00 13.71 191 ASN A CA 1
ATOM 1469 C C . ASN A 1 188 ? 1.290 7.940 20.236 1.00 13.50 191 ASN A C 1
ATOM 1470 O O . ASN A 1 188 ? 1.732 9.011 20.644 1.00 12.10 191 ASN A O 1
ATOM 1475 N N . HIS A 1 189 ? 0.002 7.617 20.357 1.00 12.52 192 HIS A N 1
ATOM 1476 C CA . HIS A 1 189 ? -0.935 8.540 21.012 1.00 14.27 192 HIS A CA 1
ATOM 1477 C C . HIS A 1 189 ? -0.528 8.762 22.476 1.00 13.65 192 HIS A C 1
ATOM 1478 O O . HIS A 1 189 ? -0.651 9.865 23.009 1.00 12.70 192 HIS A O 1
ATOM 1485 N N . SER A 1 190 ? -0.037 7.712 23.121 1.00 14.62 193 SER A N 1
ATOM 1486 C CA . SER A 1 190 ? 0.403 7.846 24.499 1.00 14.10 193 SER A CA 1
ATOM 1487 C C . SER A 1 190 ? 1.541 8.862 24.543 1.00 14.79 193 SER A C 1
ATOM 1488 O O . SER A 1 190 ? 1.623 9.662 25.477 1.00 13.59 193 SER A O 1
ATOM 1491 N N . TYR A 1 191 ? 2.407 8.842 23.526 1.00 12.90 194 TYR A N 1
ATOM 1492 C CA . TYR A 1 191 ? 3.534 9.767 23.500 1.00 12.61 194 TYR A CA 1
ATOM 1493 C C . TYR A 1 191 ? 3.078 11.189 23.192 1.00 11.94 194 TYR A C 1
ATOM 1494 O O . TYR A 1 191 ? 3.645 12.143 23.719 1.00 13.83 194 TYR A O 1
ATOM 1503 N N . TRP A 1 192 ? 2.064 11.342 22.342 1.00 12.43 195 TRP A N 1
ATOM 1504 C CA . TRP A 1 192 ? 1.550 12.678 22.053 1.00 14.12 195 TRP A CA 1
ATOM 1505 C C . TRP A 1 192 ? 0.952 13.229 23.357 1.00 15.27 195 TRP A C 1
ATOM 1506 O O . TRP A 1 192 ? 1.127 14.404 23.674 1.00 16.84 195 TRP A O 1
ATOM 1517 N N . ARG A 1 193 ? 0.238 12.390 24.107 1.00 14.88 196 ARG A N 1
ATOM 1518 C CA . ARG A 1 193 ? -0.312 12.851 25.383 1.00 16.28 196 ARG A CA 1
ATOM 1519 C C . ARG A 1 193 ? 0.872 13.193 26.283 1.00 15.09 196 ARG A C 1
ATOM 1520 O O . ARG A 1 193 ? 0.788 14.083 27.122 1.00 14.95 196 ARG A O 1
ATOM 1528 N N . GLY A 1 194 ? 1.977 12.475 26.093 1.00 15.50 197 GLY A N 1
ATOM 1529 C CA . GLY A 1 194 ? 3.171 12.721 26.881 1.00 13.27 197 GLY A CA 1
ATOM 1530 C C . GLY A 1 194 ? 3.756 14.104 26.656 1.00 13.86 197 GLY A C 1
ATOM 1531 O O . GLY A 1 194 ? 4.047 14.796 27.630 1.00 11.78 197 GLY A O 1
ATOM 1532 N N . GLN A 1 195 ? 3.922 14.522 25.394 1.00 12.96 198 GLN A N 1
ATOM 1533 C CA . GLN A 1 195 ? 4.495 15.842 25.118 1.00 13.32 198 GLN A CA 1
ATOM 1534 C C . GLN A 1 195 ? 3.537 16.939 25.575 1.00 12.87 198 GLN A C 1
ATOM 1535 O O . GLN A 1 195 ? 3.964 18.011 25.997 1.00 12.29 198 GLN A O 1
ATOM 1541 N N . GLU A 1 196 ? 2.239 16.662 25.495 1.00 13.71 199 GLU A N 1
ATOM 1542 C CA . GLU A 1 196 ? 1.222 17.626 25.922 1.00 12.74 199 GLU A CA 1
ATOM 1543 C C . GLU A 1 196 ? 1.342 17.915 27.425 1.00 12.94 199 GLU A C 1
ATOM 1544 O O . GLU A 1 196 ? 1.358 19.068 27.844 1.00 12.51 199 GLU A O 1
ATOM 1550 N N . ALA A 1 197 ? 1.419 16.855 28.223 1.00 13.79 200 ALA A N 1
ATOM 1551 C CA . ALA A 1 197 ? 1.534 16.976 29.679 1.00 13.17 200 ALA A CA 1
ATOM 1552 C C . ALA A 1 197 ? 2.860 17.607 30.088 1.00 12.99 200 ALA A C 1
ATOM 1553 O O . ALA A 1 197 ? 2.903 18.424 31.010 1.00 12.14 200 ALA A O 1
ATOM 1555 N N . THR A 1 198 ? 3.933 17.237 29.388 1.00 11.35 201 THR A N 1
ATOM 1556 C CA . THR A 1 198 ? 5.264 17.756 29.685 1.00 13.86 201 THR A CA 1
ATOM 1557 C C . THR A 1 198 ? 5.414 19.268 29.473 1.00 13.71 201 THR A C 1
ATOM 1558 O O . THR A 1 198 ? 5.854 19.975 30.384 1.00 15.19 201 THR A O 1
ATOM 1562 N N . ILE A 1 199 ? 5.061 19.775 28.288 1.00 10.94 202 ILE A N 1
ATOM 1563 C CA . ILE A 1 199 ? 5.225 21.207 28.044 1.00 11.50 202 ILE A CA 1
ATOM 1564 C C . ILE A 1 199 ? 4.248 22.047 28.863 1.00 13.98 202 ILE A C 1
ATOM 1565 O O . ILE A 1 199 ? 4.595 23.142 29.306 1.00 13.92 202 ILE A O 1
ATOM 1570 N N . ILE A 1 200 ? 3.039 21.536 29.087 1.00 13.17 203 ILE A N 1
ATOM 1571 C CA . ILE A 1 200 ? 2.062 22.282 29.882 1.00 14.86 203 ILE A CA 1
ATOM 1572 C C . ILE A 1 200 ? 2.411 22.167 31.379 1.00 15.23 203 ILE A C 1
ATOM 1573 O O . ILE A 1 200 ? 2.230 23.122 32.145 1.00 13.60 203 ILE A O 1
ATOM 1578 N N . GLY A 1 201 ? 2.943 21.014 31.783 1.00 15.41 204 GLY A N 1
ATOM 1579 C CA . GLY A 1 201 ? 3.354 20.841 33.169 1.00 17.09 204 GLY A CA 1
ATOM 1580 C C . GLY A 1 201 ? 4.426 21.870 33.525 1.00 18.32 204 GLY A C 1
ATOM 1581 O O . GLY A 1 201 ? 4.452 22.401 34.643 1.00 18.86 204 GLY A O 1
ATOM 1582 N N . VAL A 1 202 ? 5.300 22.160 32.560 1.00 16.64 205 VAL A N 1
ATOM 1583 C CA . VAL A 1 202 ? 6.379 23.131 32.719 1.00 17.92 205 VAL A CA 1
ATOM 1584 C C . VAL A 1 202 ? 5.887 24.585 32.808 1.00 20.54 205 VAL A C 1
ATOM 1585 O O . VAL A 1 202 ? 6.296 25.319 33.704 1.00 22.86 205 VAL A O 1
ATOM 1589 N N . ILE A 1 203 ? 5.013 25.010 31.894 1.00 20.78 206 ILE A N 1
ATOM 1590 C CA . ILE A 1 203 ? 4.530 26.392 31.926 1.00 18.93 206 ILE A CA 1
ATOM 1591 C C . ILE A 1 203 ? 3.552 26.674 33.061 1.00 19.84 206 ILE A C 1
ATOM 1592 O O . ILE A 1 203 ? 3.450 27.812 33.523 1.00 18.35 206 ILE A O 1
ATOM 1597 N N . SER A 1 204 ? 2.833 25.651 33.511 1.00 19.33 207 SER A N 1
ATOM 1598 C CA . SER A 1 204 ? 1.897 25.830 34.613 1.00 21.54 207 SER A CA 1
ATOM 1599 C C . SER A 1 204 ? 2.570 25.423 35.930 1.00 23.29 207 SER A C 1
ATOM 1600 O O . SER A 1 204 ? 1.942 25.422 36.985 1.00 22.84 207 SER A O 1
ATOM 1603 N N . LYS A 1 205 ? 3.853 25.084 35.850 1.00 24.95 208 LYS A N 1
ATOM 1604 C CA . LYS A 1 205 ? 4.629 24.670 37.013 1.00 27.33 208 LYS A CA 1
ATOM 1605 C C . LYS A 1 205 ? 3.887 23.618 37.837 1.00 27.52 208 LYS A C 1
ATOM 1606 O O . LYS A 1 205 ? 3.806 23.710 39.060 1.00 26.17 208 LYS A O 1
ATOM 1612 N N . ASP A 1 206 ? 3.345 22.620 37.148 1.00 25.57 209 ASP A N 1
ATOM 1613 C CA . ASP A 1 206 ? 2.617 21.529 37.781 1.00 24.11 209 ASP A CA 1
ATOM 1614 C C . ASP A 1 206 ? 3.502 20.277 37.724 1.00 24.30 209 ASP A C 1
ATOM 1615 O O . ASP A 1 206 ? 3.538 19.582 36.708 1.00 23.58 209 ASP A O 1
ATOM 1620 N N . ASP A 1 207 ? 4.222 19.997 38.811 1.00 22.19 210 ASP A N 1
ATOM 1621 C CA . ASP A 1 207 ? 5.122 18.841 38.848 1.00 24.01 210 ASP A CA 1
ATOM 1622 C C . ASP A 1 207 ? 4.447 17.496 38.584 1.00 23.72 210 ASP A C 1
ATOM 1623 O O . ASP A 1 207 ? 5.043 16.610 37.968 1.00 24.26 210 ASP A O 1
ATOM 1628 N N . GLU A 1 208 ? 3.219 17.324 39.056 1.00 22.42 211 GLU A N 1
ATOM 1629 C CA . GLU A 1 208 ? 2.524 16.058 38.852 1.00 24.24 211 GLU A CA 1
ATOM 1630 C C . GLU A 1 208 ? 2.291 15.767 37.366 1.00 23.12 211 GLU A C 1
ATOM 1631 O O . GLU A 1 208 ? 2.487 14.639 36.905 1.00 22.34 211 GLU A O 1
ATOM 1637 N N . LEU A 1 209 ? 1.871 16.789 36.625 1.00 21.84 212 LEU A N 1
ATOM 1638 C CA . LEU A 1 209 ? 1.604 16.651 35.196 1.00 20.49 212 LEU A CA 1
ATOM 1639 C C . LEU A 1 209 ? 2.933 16.422 34.465 1.00 19.27 212 LEU A C 1
ATOM 1640 O O . LEU A 1 209 ? 3.044 15.544 33.604 1.00 18.41 212 LEU A O 1
ATOM 1645 N N . PHE A 1 210 ? 3.940 17.209 34.831 1.00 17.26 213 PHE A N 1
ATOM 1646 C CA . PHE A 1 210 ? 5.275 17.099 34.254 1.00 17.47 213 PHE A CA 1
ATOM 1647 C C . PHE A 1 210 ? 5.789 15.655 34.383 1.00 17.86 213 PHE A C 1
ATOM 1648 O O . PHE A 1 210 ? 6.297 15.074 33.416 1.00 16.61 213 PHE A O 1
ATOM 1656 N N . ARG A 1 211 ? 5.642 15.082 35.575 1.00 16.10 214 ARG A N 1
ATOM 1657 C CA . ARG A 1 211 ? 6.080 13.708 35.848 1.00 17.85 214 ARG A CA 1
ATOM 1658 C C . ARG A 1 211 ? 5.331 12.672 35.022 1.00 18.60 214 ARG A C 1
ATOM 1659 O O . ARG A 1 211 ? 5.920 11.709 34.518 1.00 17.64 214 ARG A O 1
ATOM 1667 N N . TRP A 1 212 ? 4.022 12.853 34.912 1.00 17.96 215 TRP A N 1
ATOM 1668 C CA . TRP A 1 212 ? 3.207 11.932 34.150 1.00 18.88 215 TRP A CA 1
ATOM 1669 C C . TRP A 1 212 ? 3.717 11.943 32.710 1.00 18.66 215 TRP A C 1
ATOM 1670 O O . TRP A 1 212 ? 3.830 10.894 32.071 1.00 18.80 215 TRP A O 1
ATOM 1681 N N . GLY A 1 213 ? 4.035 13.141 32.224 1.00 17.29 216 GLY A N 1
ATOM 1682 C CA . GLY A 1 213 ? 4.530 13.304 30.869 1.00 17.11 216 GLY A CA 1
ATOM 1683 C C . GLY A 1 213 ? 5.829 12.565 30.619 1.00 17.51 216 GLY A C 1
ATOM 1684 O O . GLY A 1 213 ? 5.947 11.833 29.639 1.00 14.92 216 GLY A O 1
ATOM 1685 N N . LEU A 1 214 ? 6.811 12.756 31.498 1.00 17.29 217 LEU A N 1
ATOM 1686 C CA . LEU A 1 214 ? 8.098 12.078 31.352 1.00 18.25 217 LEU A CA 1
ATOM 1687 C C . LEU A 1 214 ? 7.889 10.565 31.362 1.00 19.25 217 LEU A C 1
ATOM 1688 O O . LEU A 1 214 ? 8.611 9.824 30.695 1.00 19.14 217 LEU A O 1
ATOM 1693 N N . GLY A 1 215 ? 6.889 10.122 32.120 1.00 18.26 218 GLY A N 1
ATOM 1694 C CA . GLY A 1 215 ? 6.584 8.706 32.216 1.00 17.37 218 GLY A CA 1
ATOM 1695 C C . GLY A 1 215 ? 6.181 8.053 30.902 1.00 18.31 218 GLY A C 1
ATOM 1696 O O . GLY A 1 215 ? 6.352 6.843 30.745 1.00 16.77 218 GLY A O 1
ATOM 1697 N N . ARG A 1 216 ? 5.637 8.829 29.963 1.00 18.02 219 ARG A N 1
ATOM 1698 C CA . ARG A 1 216 ? 5.244 8.269 28.671 1.00 17.87 219 ARG A CA 1
ATOM 1699 C C . ARG A 1 216 ? 6.500 7.965 27.862 1.00 16.84 219 ARG A C 1
ATOM 1700 O O . ARG A 1 216 ? 6.522 7.022 27.074 1.00 17.06 219 ARG A O 1
ATOM 1708 N N . TYR A 1 217 ? 7.540 8.779 28.042 1.00 16.84 220 TYR A N 1
ATOM 1709 C CA . TYR A 1 217 ? 8.802 8.563 27.332 1.00 16.97 220 TYR A CA 1
ATOM 1710 C C . TYR A 1 217 ? 9.395 7.230 27.813 1.00 17.69 220 TYR A C 1
ATOM 1711 O O . TYR A 1 217 ? 9.882 6.428 27.012 1.00 15.92 220 TYR A O 1
ATOM 1720 N N . VAL A 1 218 ? 9.342 7.006 29.127 1.00 18.64 221 VAL A N 1
ATOM 1721 C CA . VAL A 1 218 ? 9.863 5.776 29.738 1.00 18.27 221 VAL A CA 1
ATOM 1722 C C . VAL A 1 218 ? 9.093 4.578 29.196 1.00 17.21 221 VAL A C 1
ATOM 1723 O O . VAL A 1 218 ? 9.683 3.567 28.812 1.00 17.56 221 VAL A O 1
ATOM 1727 N N . GLN A 1 219 ? 7.771 4.700 29.155 1.00 15.64 222 GLN A N 1
ATOM 1728 C CA . GLN A 1 219 ? 6.922 3.629 28.644 1.00 17.38 222 GLN A CA 1
ATOM 1729 C C . GLN A 1 219 ? 7.337 3.231 27.222 1.00 16.02 222 GLN A C 1
ATOM 1730 O O . GLN A 1 219 ? 7.401 2.045 26.879 1.00 16.90 222 GLN A O 1
ATOM 1736 N N . ALA A 1 220 ? 7.608 4.232 26.396 1.00 13.53 223 ALA A N 1
ATOM 1737 C CA . ALA A 1 220 ? 7.995 3.997 25.009 1.00 13.76 223 ALA A CA 1
ATOM 1738 C C . ALA A 1 220 ? 9.304 3.217 24.876 1.00 14.37 223 ALA A C 1
ATOM 1739 O O . ALA A 1 220 ? 9.410 2.317 24.044 1.00 13.01 223 ALA A O 1
ATOM 1741 N N . MET A 1 221 ? 10.302 3.567 25.682 1.00 16.33 224 MET A N 1
ATOM 1742 C CA . MET A 1 221 ? 11.593 2.886 25.616 1.00 18.29 224 MET A CA 1
ATOM 1743 C C . MET A 1 221 ? 11.471 1.386 25.869 1.00 18.75 224 MET A C 1
ATOM 1744 O O . MET A 1 221 ? 12.293 0.604 25.394 1.00 17.94 224 MET A O 1
ATOM 1749 N N . GLY A 1 222 ? 10.445 0.987 26.615 1.00 17.99 225 GLY A N 1
ATOM 1750 C CA . GLY A 1 222 ? 10.258 -0.423 26.904 1.00 18.31 225 GLY A CA 1
ATOM 1751 C C . GLY A 1 222 ? 9.429 -1.129 25.851 1.00 18.46 225 GLY A C 1
ATOM 1752 O O . GLY A 1 222 ? 9.170 -2.329 25.950 1.00 18.23 225 GLY A O 1
ATOM 1753 N N . LEU A 1 223 ? 9.011 -0.386 24.832 1.00 18.48 226 LEU A N 1
ATOM 1754 C CA . LEU A 1 223 ? 8.195 -0.953 23.770 1.00 18.12 226 LEU A CA 1
ATOM 1755 C C . LEU A 1 223 ? 8.948 -0.925 22.451 1.00 19.31 226 LEU A C 1
ATOM 1756 O O . LEU A 1 223 ? 8.349 -0.857 21.381 1.00 19.64 226 LEU A O 1
ATOM 1761 N N . ILE A 1 224 ? 10.273 -0.956 22.542 1.00 18.03 227 ILE A N 1
ATOM 1762 C CA . ILE A 1 224 ? 11.114 -0.962 21.359 1.00 17.95 227 ILE A CA 1
ATOM 1763 C C . ILE A 1 224 ? 11.643 -2.376 21.151 1.00 19.39 227 ILE A C 1
ATOM 1764 O O . ILE A 1 224 ? 12.112 -3.013 22.095 1.00 17.88 227 ILE A O 1
ATOM 1769 N N . ASN A 1 225 ? 11.548 -2.863 19.918 1.00 17.31 228 ASN A N 1
ATOM 1770 C CA . ASN A 1 225 ? 12.044 -4.187 19.565 1.00 19.01 228 ASN A CA 1
ATOM 1771 C C . ASN A 1 225 ? 13.574 -4.194 19.511 1.00 17.92 228 ASN A C 1
ATOM 1772 O O . ASN A 1 225 ? 14.218 -3.152 19.616 1.00 16.33 228 ASN A O 1
ATOM 1777 N N . GLU A 1 226 ? 14.138 -5.383 19.320 1.00 18.48 229 GLU A N 1
ATOM 1778 C CA . GLU A 1 226 ? 15.587 -5.578 19.238 1.00 18.23 229 GLU A CA 1
ATOM 1779 C C . GLU A 1 226 ? 16.254 -4.765 18.128 1.00 17.74 229 GLU A C 1
ATOM 1780 O O . GLU A 1 226 ? 17.444 -4.460 18.209 1.00 17.68 229 GLU A O 1
ATOM 1786 N N . ASP A 1 227 ? 15.499 -4.440 17.082 1.00 16.05 230 ASP A N 1
ATOM 1787 C CA . ASP A 1 227 ? 16.045 -3.692 15.955 1.00 15.35 230 ASP A CA 1
ATOM 1788 C C . ASP A 1 227 ? 15.731 -2.196 15.991 1.00 14.84 230 ASP A C 1
ATOM 1789 O O . ASP A 1 227 ? 16.088 -1.454 15.063 1.00 15.64 230 ASP A O 1
ATOM 1794 N N . GLY A 1 228 ? 15.069 -1.752 17.055 1.00 13.50 231 GLY A N 1
ATOM 1795 C CA . GLY A 1 228 ? 14.727 -0.348 17.176 1.00 14.71 231 GLY A CA 1
ATOM 1796 C C . GLY A 1 228 ? 13.326 0.013 16.717 1.00 15.47 231 GLY A C 1
ATOM 1797 O O . GLY A 1 228 ? 12.942 1.183 16.762 1.00 15.18 231 GLY A O 1
ATOM 1798 N N . SER A 1 229 ? 12.554 -0.973 16.265 1.00 15.30 232 SER A N 1
ATOM 1799 C CA . SER A 1 229 ? 11.184 -0.702 15.828 1.00 15.11 232 SER A CA 1
ATOM 1800 C C . SER A 1 229 ? 10.237 -0.646 17.032 1.00 15.62 232 SER A C 1
ATOM 1801 O O . SER A 1 229 ? 10.463 -1.329 18.035 1.00 16.03 232 SER A O 1
ATOM 1804 N N . PHE A 1 230 ? 9.190 0.172 16.947 1.00 14.70 233 PHE A N 1
ATOM 1805 C CA . PHE A 1 230 ? 8.221 0.270 18.037 1.00 16.41 233 PHE A CA 1
ATOM 1806 C C . PHE A 1 230 ? 7.180 -0.833 17.897 1.00 17.46 233 PHE A C 1
ATOM 1807 O O . PHE A 1 230 ? 6.536 -0.964 16.855 1.00 16.15 233 PHE A O 1
ATOM 1815 N N . VAL A 1 231 ? 7.015 -1.617 18.960 1.00 16.98 234 VAL A N 1
ATOM 1816 C CA . VAL A 1 231 ? 6.058 -2.713 18.969 1.00 18.24 234 VAL A C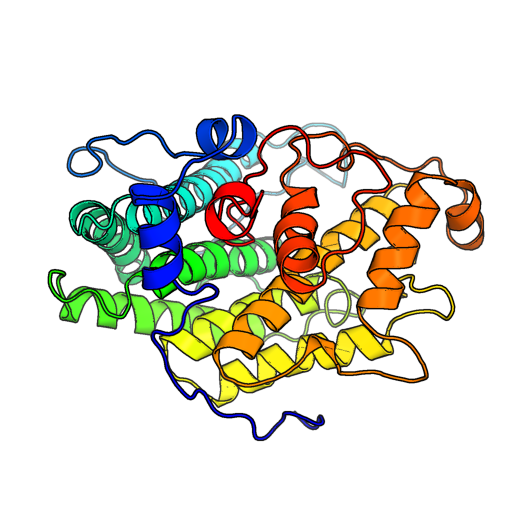A 1
ATOM 1817 C C . VAL A 1 231 ? 4.696 -2.363 18.362 1.00 18.11 234 VAL A C 1
ATOM 1818 O O . VAL A 1 231 ? 4.256 -2.994 17.410 1.00 18.52 234 VAL A O 1
ATOM 1822 N N . HIS A 1 232 ? 4.034 -1.356 18.916 1.00 16.23 235 HIS A N 1
ATOM 1823 C CA . HIS A 1 232 ? 2.713 -0.968 18.441 1.00 18.47 235 HIS A CA 1
ATOM 1824 C C . HIS A 1 232 ? 2.605 -0.351 17.042 1.00 16.70 235 HIS A C 1
ATOM 1825 O O . HIS A 1 232 ? 1.567 -0.473 16.410 1.00 17.35 235 HIS A O 1
ATOM 1832 N N . GLU A 1 233 ? 3.658 0.299 16.555 1.00 15.46 236 GLU A N 1
ATOM 1833 C CA . GLU A 1 233 ? 3.600 0.903 15.222 1.00 15.85 236 GLU A CA 1
ATOM 1834 C C . GLU A 1 233 ? 3.818 -0.130 14.117 1.00 15.93 236 GLU A C 1
ATOM 1835 O O . GLU A 1 233 ? 3.356 0.059 12.994 1.00 16.69 236 GLU A O 1
ATOM 1841 N N . MET A 1 234 ? 4.515 -1.222 14.426 1.00 17.03 237 MET A N 1
ATOM 1842 C CA . MET A 1 234 ? 4.760 -2.269 13.432 1.00 17.85 237 MET A CA 1
ATOM 1843 C C . MET A 1 234 ? 3.521 -3.126 13.154 1.00 18.46 237 MET A C 1
ATOM 1844 O O . MET A 1 234 ? 3.610 -4.153 12.489 1.00 18.82 237 MET A O 1
ATOM 1849 N N . THR A 1 235 ? 2.367 -2.712 13.666 1.00 17.69 238 THR A N 1
ATOM 1850 C CA . THR A 1 235 ? 1.133 -3.458 13.443 1.00 19.71 238 THR A CA 1
ATOM 1851 C C . THR A 1 235 ? 0.193 -2.646 12.559 1.00 20.81 238 THR A C 1
ATOM 1852 O O . THR A 1 235 ? -0.994 -2.946 12.476 1.00 20.19 238 THR A O 1
ATOM 1856 N N . ARG A 1 236 ? 0.725 -1.624 11.889 1.00 20.49 239 ARG A N 1
ATOM 1857 C CA . ARG A 1 236 ? -0.117 -0.761 11.066 1.00 18.91 239 ARG A CA 1
ATOM 1858 C C . ARG A 1 236 ? -0.059 -1.045 9.564 1.00 18.97 239 ARG A C 1
ATOM 1859 O O . ARG A 1 236 ? -0.389 -0.186 8.751 1.00 17.43 239 ARG A O 1
ATOM 1867 N N . HIS A 1 237 ? 0.372 -2.247 9.203 1.00 18.44 240 HIS A N 1
ATOM 1868 C CA . HIS A 1 237 ? 0.413 -2.656 7.810 1.00 19.78 240 HIS A CA 1
ATOM 1869 C C . HIS A 1 237 ? 1.185 -1.727 6.874 1.00 20.29 240 HIS A C 1
ATOM 1870 O O . HIS A 1 237 ? 2.374 -1.467 7.098 1.00 19.50 240 HIS A O 1
ATOM 1877 N N . GLU A 1 238 ? 0.521 -1.225 5.831 1.00 18.74 241 GLU A N 1
ATOM 1878 C CA . GLU A 1 238 ? 1.193 -0.353 4.872 1.00 19.12 241 GLU A CA 1
ATOM 1879 C C . GLU A 1 238 ? 1.579 1.013 5.461 1.00 18.94 241 GLU A C 1
ATOM 1880 O O . GLU A 1 238 ? 2.265 1.799 4.813 1.00 18.55 241 GLU A O 1
ATOM 1886 N N . GLN A 1 239 ? 1.153 1.281 6.693 1.00 17.38 242 GLN A N 1
ATOM 1887 C CA . GLN A 1 239 ? 1.461 2.544 7.363 1.00 18.23 242 GLN A CA 1
ATOM 1888 C C . GLN A 1 239 ? 2.448 2.352 8.526 1.00 16.66 242 GLN A C 1
ATOM 1889 O O . GLN A 1 239 ? 2.668 3.268 9.322 1.00 16.04 242 GLN A O 1
ATOM 1895 N N . SER A 1 240 ? 3.044 1.168 8.618 1.00 14.33 243 SER A N 1
ATOM 1896 C CA . SER A 1 240 ? 3.985 0.873 9.696 1.00 13.44 243 SER A CA 1
ATOM 1897 C C . SER A 1 240 ? 5.228 1.786 9.734 1.00 13.44 243 SER A C 1
ATOM 1898 O O . SER A 1 240 ? 5.580 2.304 10.791 1.00 12.12 243 SER A O 1
ATOM 1901 N N . LEU A 1 241 ? 5.881 2.003 8.593 1.00 12.69 244 LEU A N 1
ATOM 1902 C CA . LEU A 1 241 ? 7.067 2.866 8.573 1.00 13.46 244 LEU A CA 1
ATOM 1903 C C . LEU A 1 241 ? 6.679 4.319 8.884 1.00 13.14 244 LEU A C 1
ATOM 1904 O O . LEU A 1 241 ? 7.423 5.040 9.543 1.00 13.21 244 LEU A O 1
ATOM 1909 N N . HIS A 1 242 ? 5.502 4.727 8.416 1.00 12.69 245 HIS A N 1
ATOM 1910 C CA . HIS A 1 242 ? 4.977 6.072 8.647 1.00 12.89 245 HIS A CA 1
ATOM 1911 C C . HIS A 1 242 ? 4.785 6.316 10.144 1.00 13.22 245 HIS A C 1
ATOM 1912 O O . HIS A 1 242 ? 5.181 7.360 10.673 1.00 12.69 245 HIS A O 1
ATOM 1919 N N . TYR A 1 243 ? 4.158 5.359 10.823 1.00 13.86 246 TYR A N 1
ATOM 1920 C CA . TYR A 1 243 ? 3.924 5.494 12.258 1.00 14.02 246 TYR A CA 1
ATOM 1921 C C . TYR A 1 243 ? 5.174 5.323 13.113 1.00 13.67 246 TYR A C 1
ATOM 1922 O O . TYR A 1 243 ? 5.238 5.843 14.230 1.00 15.12 246 TYR A O 1
ATOM 1931 N N . GLN A 1 244 ? 6.165 4.602 12.597 1.00 12.75 247 GLN A N 1
ATOM 1932 C CA . GLN A 1 244 ? 7.427 4.433 13.313 1.00 11.63 247 GLN A CA 1
ATOM 1933 C C . GLN A 1 244 ? 8.064 5.832 13.373 1.00 12.27 247 GLN A C 1
ATOM 1934 O O . GLN A 1 244 ? 8.549 6.268 14.422 1.00 11.04 247 GLN A O 1
ATOM 1940 N N . ASN A 1 245 ? 8.045 6.539 12.241 1.00 10.62 248 ASN A N 1
ATOM 1941 C CA . ASN A 1 245 ? 8.597 7.894 12.167 1.00 11.30 248 ASN A CA 1
ATOM 1942 C C . ASN A 1 245 ? 7.739 8.868 12.984 1.00 12.31 248 ASN A C 1
ATOM 1943 O O . ASN A 1 245 ? 8.255 9.730 13.694 1.00 14.31 248 ASN A O 1
ATOM 1948 N N . TYR A 1 246 ? 6.423 8.719 12.884 1.00 12.13 249 TYR A N 1
ATOM 1949 C CA . TYR A 1 246 ? 5.481 9.597 13.579 1.00 11.11 249 TYR A CA 1
ATOM 1950 C C . TYR A 1 246 ? 5.688 9.611 15.091 1.00 10.84 249 TYR A C 1
ATOM 1951 O O . TYR A 1 246 ? 5.615 10.665 15.732 1.00 10.85 249 TYR A O 1
ATOM 1960 N N . ALA A 1 247 ? 5.943 8.437 15.658 1.00 11.52 250 ALA A N 1
ATOM 1961 C CA . ALA A 1 247 ? 6.157 8.317 17.097 1.00 12.27 250 ALA A CA 1
ATOM 1962 C C . ALA A 1 247 ? 7.409 9.069 17.549 1.00 12.32 250 ALA A C 1
ATOM 1963 O O . ALA A 1 247 ? 7.497 9.472 18.712 1.00 11.10 250 ALA A O 1
ATOM 1965 N N . MET A 1 248 ? 8.367 9.263 16.635 1.00 10.53 251 MET A N 1
ATOM 1966 C CA . MET A 1 248 ? 9.612 9.982 16.950 1.00 11.65 251 MET A CA 1
ATOM 1967 C C . MET A 1 248 ? 9.366 11.459 17.250 1.00 12.66 251 MET A C 1
ATOM 1968 O O . MET A 1 248 ? 10.149 12.094 17.970 1.00 8.90 251 MET A O 1
ATOM 1973 N N . LEU A 1 249 ? 8.293 12.009 16.681 1.00 11.21 252 LEU A N 1
ATOM 1974 C CA . LEU A 1 249 ? 7.973 13.424 16.874 1.00 11.05 252 LEU A CA 1
ATOM 1975 C C . LEU A 1 249 ? 7.705 13.816 18.337 1.00 11.34 252 LEU A C 1
ATOM 1976 O O . LEU A 1 249 ? 8.411 14.662 18.888 1.00 11.37 252 LEU A O 1
ATOM 1981 N N . PRO A 1 250 ? 6.700 13.205 18.992 1.00 9.44 253 PRO A N 1
ATOM 1982 C CA . PRO A 1 250 ? 6.488 13.618 20.393 1.00 10.04 253 PRO A CA 1
ATOM 1983 C C . PRO A 1 250 ? 7.593 13.176 21.364 1.00 11.21 253 PRO A C 1
ATOM 1984 O O . PRO A 1 250 ? 7.909 13.896 22.310 1.00 12.95 253 PRO A O 1
ATOM 1988 N N . LEU A 1 251 ? 8.176 11.997 21.146 1.00 11.75 254 LEU A N 1
ATOM 1989 C CA . LEU A 1 251 ? 9.251 11.521 22.020 1.00 11.83 254 LEU A CA 1
ATOM 1990 C C . LEU A 1 251 ? 10.431 12.508 22.021 1.00 12.45 254 LEU A C 1
ATOM 1991 O O . LEU A 1 251 ? 11.036 12.780 23.064 1.00 11.76 254 LEU A O 1
ATOM 1996 N N . THR A 1 252 ? 10.749 13.045 20.849 1.00 10.95 255 THR A N 1
ATOM 1997 C CA . THR A 1 252 ? 11.830 14.008 20.718 1.00 10.28 255 THR A CA 1
ATOM 1998 C C . THR A 1 252 ? 11.505 15.293 21.484 1.00 11.46 255 THR A C 1
ATOM 1999 O O . THR A 1 252 ? 12.378 15.864 22.140 1.00 13.66 255 THR A O 1
ATOM 2003 N N . MET A 1 253 ? 10.255 15.754 21.414 1.00 10.83 256 MET A N 1
ATOM 2004 C CA . MET A 1 253 ? 9.895 16.981 22.116 1.00 10.81 256 MET A CA 1
ATOM 2005 C C . MET A 1 253 ? 9.875 16.805 23.648 1.00 10.12 256 MET A C 1
ATOM 2006 O O . MET A 1 253 ? 10.190 17.736 24.380 1.00 11.04 256 MET A O 1
ATOM 2011 N N . ILE A 1 254 ? 9.493 15.634 24.140 1.00 10.36 257 ILE A N 1
ATOM 2012 C CA . ILE A 1 254 ? 9.506 15.428 25.589 1.00 12.42 257 ILE A CA 1
ATOM 2013 C C . ILE A 1 254 ? 10.962 15.515 26.066 1.00 12.32 257 ILE A C 1
ATOM 2014 O O . ILE A 1 254 ? 11.252 16.167 27.073 1.00 12.37 257 ILE A O 1
ATOM 2019 N N . ALA A 1 255 ? 11.866 14.877 25.321 1.00 12.61 258 ALA A N 1
ATOM 2020 C CA . ALA A 1 255 ? 13.296 14.881 25.646 1.00 13.67 258 ALA A CA 1
ATOM 2021 C C . ALA A 1 255 ? 13.903 16.280 25.553 1.00 14.68 258 ALA A C 1
ATOM 2022 O O . ALA A 1 255 ? 14.683 16.672 26.423 1.00 13.35 258 ALA A O 1
ATOM 2024 N N . GLU A 1 256 ? 13.555 17.035 24.508 1.00 13.77 259 GLU A N 1
ATOM 2025 C CA . GLU A 1 256 ? 14.089 18.391 24.370 1.00 14.84 259 GLU A CA 1
ATOM 2026 C C . GLU A 1 256 ? 13.569 19.269 25.511 1.00 15.04 259 GLU A C 1
ATOM 2027 O O . GLU A 1 256 ? 14.299 20.092 26.062 1.00 15.00 259 GLU A O 1
ATOM 2033 N N . THR A 1 257 ? 12.297 19.097 25.849 1.00 14.30 260 THR A N 1
ATOM 2034 C CA . THR A 1 257 ? 11.696 19.880 26.910 1.00 14.81 260 THR A CA 1
ATOM 2035 C C . THR A 1 257 ? 12.305 19.522 28.269 1.00 15.29 260 THR A C 1
ATOM 2036 O O . THR A 1 257 ? 12.593 20.412 29.082 1.00 16.76 260 THR A O 1
ATOM 2040 N N . ALA A 1 258 ? 12.527 18.232 28.503 1.00 13.65 261 ALA A N 1
ATOM 2041 C CA . ALA A 1 258 ? 13.106 17.783 29.762 1.00 15.97 261 ALA A CA 1
ATOM 2042 C C . ALA A 1 258 ? 14.544 18.276 29.916 1.00 18.18 261 ALA A C 1
ATOM 2043 O O . ALA A 1 258 ? 14.982 18.616 31.019 1.00 16.68 261 ALA A O 1
ATOM 2045 N N . SER A 1 259 ? 15.272 18.323 28.806 1.00 18.07 262 SER A N 1
ATOM 2046 C CA . SER A 1 259 ? 16.657 18.775 28.822 1.00 21.12 262 SER A CA 1
ATOM 2047 C C . SER A 1 259 ? 16.804 20.213 29.330 1.00 21.58 262 SER A C 1
ATOM 2048 O O . SER A 1 259 ? 17.784 20.544 30.001 1.00 22.35 262 SER A O 1
ATOM 2051 N N . ARG A 1 260 ? 15.835 21.066 29.008 1.00 20.70 263 ARG A N 1
ATOM 2052 C CA . ARG A 1 260 ? 15.880 22.460 29.436 1.00 21.37 263 ARG A CA 1
ATOM 2053 C C . ARG A 1 260 ? 15.542 22.569 30.923 1.00 21.87 263 ARG A C 1
ATOM 2054 O O . ARG A 1 260 ? 15.622 23.648 31.505 1.00 22.23 263 ARG A O 1
ATOM 2062 N N . GLN A 1 261 ? 15.150 21.451 31.528 1.00 22.08 264 GLN A N 1
ATOM 2063 C CA . GLN A 1 261 ? 14.840 21.420 32.954 1.00 23.51 264 GLN A CA 1
ATOM 2064 C C . GLN A 1 261 ? 15.961 20.692 33.697 1.00 23.85 264 GLN A C 1
ATOM 2065 O O . GLN A 1 261 ? 15.810 20.331 34.864 1.00 25.84 264 GLN A O 1
ATOM 2071 N N . GLY A 1 262 ? 17.075 20.464 33.003 1.00 24.53 265 GLY A N 1
ATOM 2072 C CA . GLY A 1 262 ? 18.218 19.801 33.605 1.00 24.92 265 GLY A CA 1
ATOM 2073 C C . GLY A 1 262 ? 18.170 18.284 33.638 1.00 25.54 265 GLY A C 1
ATOM 2074 O O . GLY A 1 262 ? 19.022 17.658 34.269 1.00 26.37 265 GLY A O 1
ATOM 2075 N N . ILE A 1 263 ? 17.188 17.691 32.963 1.00 25.03 266 ILE A N 1
ATOM 2076 C CA . ILE A 1 263 ? 17.036 16.233 32.926 1.00 24.64 266 ILE A CA 1
ATOM 2077 C C . ILE A 1 263 ? 17.510 15.656 31.586 1.00 24.97 266 ILE A C 1
ATOM 2078 O O . ILE A 1 263 ? 17.159 16.165 30.520 1.00 23.01 266 ILE A O 1
ATOM 2083 N N . ASP A 1 264 ? 18.305 14.590 31.647 1.00 24.40 267 ASP A N 1
ATOM 2084 C CA . ASP A 1 264 ? 18.839 13.962 30.443 1.00 23.35 267 ASP A CA 1
ATOM 2085 C C . ASP A 1 264 ? 18.029 12.723 30.058 1.00 22.97 267 ASP A C 1
ATOM 2086 O O . ASP A 1 264 ? 18.451 11.597 30.318 1.00 22.99 267 ASP A O 1
ATOM 2091 N N . LEU A 1 265 ? 16.868 12.929 29.442 1.00 20.95 268 LEU A N 1
ATOM 2092 C CA . LEU A 1 265 ? 16.020 11.815 29.026 1.00 20.98 268 LEU A CA 1
ATOM 2093 C C . LEU A 1 265 ? 16.640 10.989 27.910 1.00 19.72 268 LEU A C 1
ATOM 2094 O O . LEU A 1 265 ? 16.480 9.769 27.865 1.00 20.47 268 LEU A O 1
ATOM 2099 N N . TYR A 1 266 ? 17.331 11.656 26.993 1.00 19.45 269 TYR A N 1
ATOM 2100 C CA . TYR A 1 266 ? 17.950 10.957 25.879 1.00 17.93 269 TYR A CA 1
A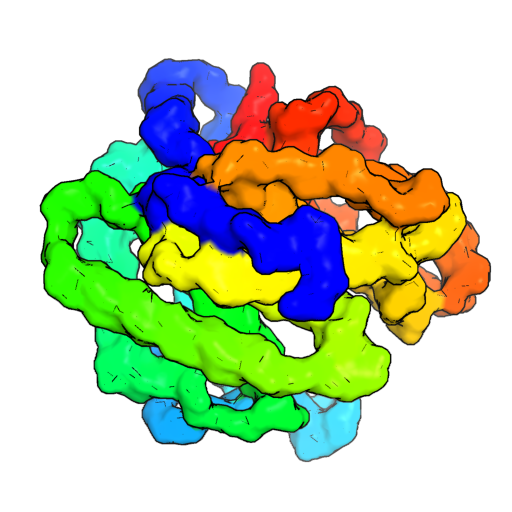TOM 2101 C C . TYR A 1 266 ? 18.827 9.791 26.329 1.00 19.76 269 TYR A C 1
ATOM 2102 O O . TYR A 1 266 ? 18.881 8.758 25.670 1.00 18.55 269 TYR A O 1
ATOM 2111 N N . ALA A 1 267 ? 19.509 9.956 27.459 1.00 20.41 270 ALA A N 1
ATOM 2112 C CA . ALA A 1 267 ? 20.403 8.920 27.961 1.00 21.83 270 ALA A CA 1
ATOM 2113 C C . ALA A 1 267 ? 19.702 7.717 28.577 1.00 22.89 270 ALA A C 1
ATOM 2114 O O . ALA A 1 267 ? 20.356 6.724 28.894 1.00 23.92 270 ALA A O 1
ATOM 2116 N N . TYR A 1 268 ? 18.381 7.789 28.741 1.00 23.30 271 TYR A N 1
ATOM 2117 C CA . TYR A 1 268 ? 17.639 6.683 29.348 1.00 23.63 271 TYR A CA 1
ATOM 2118 C C . TYR A 1 268 ? 17.497 5.473 28.427 1.00 25.64 271 TYR A C 1
ATOM 2119 O O . TYR A 1 268 ? 17.003 5.589 27.299 1.00 24.97 271 TYR A O 1
ATOM 2128 N N . LYS A 1 269 ? 17.933 4.317 28.924 1.00 26.03 272 LYS A N 1
ATOM 2129 C CA . LYS A 1 269 ? 17.896 3.053 28.185 1.00 28.95 272 LYS A CA 1
ATOM 2130 C C . LYS A 1 269 ? 17.077 1.972 28.870 1.00 29.59 272 LYS A C 1
ATOM 2131 O O . LYS A 1 269 ? 16.862 2.011 30.075 1.00 31.10 272 LYS A O 1
ATOM 2137 N N . GLU A 1 270 ? 16.650 0.992 28.085 1.00 29.55 273 GLU A N 1
ATOM 2138 C CA . GLU A 1 270 ? 15.901 -0.152 28.586 1.00 30.79 273 GLU A CA 1
ATOM 2139 C C . GLU A 1 270 ? 16.286 -1.366 27.764 1.00 30.00 273 GLU A C 1
ATOM 2140 O O . GLU A 1 270 ? 16.028 -1.410 26.563 1.00 28.74 273 GLU A O 1
ATOM 2146 N N . ASN A 1 271 ? 16.912 -2.342 28.413 1.00 30.50 274 ASN A N 1
ATOM 2147 C CA . ASN A 1 271 ? 17.334 -3.568 27.743 1.00 31.43 274 ASN A CA 1
ATOM 2148 C C . ASN A 1 271 ? 18.170 -3.342 26.486 1.00 31.06 274 ASN A C 1
ATOM 2149 O O . ASN A 1 271 ? 17.927 -3.967 25.454 1.00 31.28 274 ASN A O 1
ATOM 2154 N N . GLY A 1 272 ? 19.151 -2.451 26.576 1.00 30.35 275 GLY A N 1
ATOM 2155 C CA . GLY A 1 272 ? 20.014 -2.185 25.438 1.00 32.20 275 GLY A CA 1
ATOM 2156 C C . GLY A 1 272 ? 19.347 -1.489 24.267 1.00 32.29 275 GLY A C 1
ATOM 2157 O O . GLY A 1 272 ? 19.724 -1.709 23.112 1.00 36.19 275 GLY A O 1
ATOM 2158 N N . ARG A 1 273 ? 18.354 -0.656 24.557 1.00 29.45 276 ARG A N 1
ATOM 2159 C CA . ARG A 1 273 ? 17.634 0.083 23.522 1.00 26.42 276 ARG A CA 1
ATOM 2160 C C . ARG A 1 273 ? 17.243 1.445 24.047 1.00 23.42 276 ARG A C 1
ATOM 2161 O O . ARG A 1 273 ? 16.802 1.570 25.181 1.00 21.51 276 ARG A O 1
ATOM 2169 N N . ASP A 1 274 ? 17.406 2.465 23.214 1.00 21.17 277 ASP A N 1
ATOM 2170 C CA . ASP A 1 274 ? 17.045 3.822 23.595 1.00 19.84 277 ASP A CA 1
ATOM 2171 C C . ASP A 1 274 ? 16.467 4.504 22.366 1.00 18.60 277 ASP A C 1
ATOM 2172 O O . ASP A 1 274 ? 16.204 3.846 21.361 1.00 18.76 277 ASP A O 1
ATOM 2177 N N . ILE A 1 275 ? 16.274 5.815 22.433 1.00 17.07 278 ILE A N 1
ATOM 2178 C CA . ILE A 1 275 ? 15.700 6.519 21.305 1.00 15.74 278 ILE A CA 1
ATOM 2179 C C . ILE A 1 275 ? 16.602 6.490 20.073 1.00 16.45 278 ILE A C 1
ATOM 2180 O O . ILE A 1 275 ? 16.114 6.589 18.944 1.00 16.45 278 ILE A O 1
ATOM 2185 N N . HIS A 1 276 ? 17.910 6.345 20.282 1.00 15.39 279 HIS A N 1
ATOM 2186 C CA . HIS A 1 276 ? 18.841 6.292 19.162 1.00 16.47 279 HIS A CA 1
ATOM 2187 C C . HIS A 1 276 ? 18.610 5.025 18.346 1.00 16.80 279 HIS A C 1
ATOM 2188 O O . HIS A 1 276 ? 18.782 5.033 17.124 1.00 16.61 279 HIS A O 1
ATOM 2195 N N . SER A 1 277 ? 18.214 3.943 19.017 1.00 15.83 280 SER A N 1
ATOM 2196 C CA . SER A 1 277 ? 17.939 2.680 18.335 1.00 15.78 280 SER A CA 1
ATOM 2197 C C . SER A 1 277 ? 16.763 2.893 17.371 1.00 16.08 280 SER A C 1
ATOM 2198 O O . SER A 1 277 ? 16.755 2.383 16.248 1.00 15.74 280 SER A O 1
ATOM 2201 N N . ALA A 1 278 ? 15.775 3.654 17.823 1.00 14.42 281 ALA A N 1
ATOM 2202 C CA . ALA A 1 278 ? 14.598 3.941 17.020 1.00 13.29 281 ALA A CA 1
ATOM 2203 C C . ALA A 1 278 ? 14.982 4.811 15.824 1.00 12.97 281 ALA A C 1
ATOM 2204 O O . ALA A 1 278 ? 14.514 4.581 14.705 1.00 12.41 281 ALA A O 1
ATOM 2206 N N . ARG A 1 279 ? 15.833 5.811 16.052 1.00 12.36 282 ARG A N 1
ATOM 2207 C CA . ARG A 1 279 ? 16.267 6.660 14.949 1.00 14.00 282 ARG A CA 1
ATOM 2208 C C . ARG A 1 279 ? 16.985 5.829 13.900 1.00 14.85 282 ARG A C 1
ATOM 2209 O O . ARG A 1 279 ? 16.721 5.969 12.702 1.00 13.66 282 ARG A O 1
ATOM 2217 N N . LYS A 1 280 ? 17.902 4.969 14.345 1.00 15.31 283 LYS A N 1
ATOM 2218 C CA . LYS A 1 280 ? 18.659 4.143 13.405 1.00 18.10 283 LYS A CA 1
ATOM 2219 C C . LYS A 1 280 ? 17.774 3.216 12.579 1.00 15.60 283 LYS A C 1
ATOM 2220 O O . LYS A 1 280 ? 18.067 2.954 11.417 1.00 16.11 283 LYS A O 1
ATOM 2226 N N . PHE A 1 281 ? 16.690 2.721 13.167 1.00 16.76 284 PHE A N 1
ATOM 2227 C CA . PHE A 1 281 ? 15.789 1.849 12.419 1.00 14.65 284 PHE A CA 1
ATOM 2228 C C . PHE A 1 281 ? 15.050 2.622 11.325 1.00 14.56 284 PHE A C 1
ATOM 2229 O O . PHE A 1 281 ? 14.874 2.113 10.221 1.00 16.05 284 PHE A O 1
ATOM 2237 N N . VAL A 1 282 ? 14.599 3.838 11.632 1.00 14.75 285 VAL A N 1
ATOM 2238 C CA . VAL A 1 282 ? 13.907 4.651 10.630 1.00 13.77 285 VAL A CA 1
ATOM 2239 C C . VAL A 1 282 ? 14.829 4.863 9.420 1.00 13.96 285 VAL A C 1
ATOM 2240 O O . VAL A 1 282 ? 14.436 4.635 8.277 1.00 13.10 285 VAL A O 1
ATOM 2244 N N . PHE A 1 283 ? 16.057 5.299 9.675 1.00 13.93 286 PHE A N 1
ATOM 2245 C CA . PHE A 1 283 ? 16.999 5.550 8.593 1.00 15.44 286 PHE A CA 1
ATOM 2246 C C . PHE A 1 283 ? 17.315 4.290 7.778 1.00 14.89 286 PHE A C 1
ATOM 2247 O O . PHE A 1 283 ? 17.421 4.345 6.552 1.00 14.38 286 PHE A O 1
ATOM 2255 N N . ALA A 1 284 ? 17.458 3.156 8.456 1.00 15.26 287 ALA A N 1
ATOM 2256 C CA . ALA A 1 284 ? 17.778 1.903 7.782 1.00 14.31 287 ALA A CA 1
ATOM 2257 C C . ALA A 1 284 ? 16.609 1.347 6.980 1.00 16.01 287 ALA A C 1
ATOM 2258 O O . ALA A 1 284 ? 16.815 0.757 5.912 1.00 14.43 287 ALA A O 1
ATOM 2260 N N . ALA A 1 285 ? 15.389 1.526 7.494 1.00 15.60 288 ALA A N 1
ATOM 2261 C CA . ALA A 1 285 ? 14.188 1.031 6.818 1.00 16.71 288 ALA A CA 1
ATOM 2262 C C . ALA A 1 285 ? 13.864 1.847 5.562 1.00 18.28 288 ALA A C 1
ATOM 2263 O O . ALA A 1 285 ? 13.343 1.303 4.581 1.00 17.61 288 ALA A O 1
ATOM 2265 N N . VAL A 1 286 ? 14.166 3.146 5.587 1.00 19.47 289 VAL A N 1
ATOM 2266 C CA . VAL A 1 286 ? 13.936 3.990 4.411 1.00 20.52 289 VAL A CA 1
ATOM 2267 C C . VAL A 1 286 ? 14.935 3.608 3.307 1.00 20.95 289 VAL A C 1
ATOM 2268 O O . VAL A 1 286 ? 14.603 3.631 2.125 1.00 20.74 289 VAL A O 1
ATOM 2272 N N . LYS A 1 287 ? 16.159 3.252 3.688 1.00 21.16 290 LYS A N 1
ATOM 2273 C CA . LYS A 1 287 ? 17.157 2.856 2.688 1.00 25.67 290 LYS A CA 1
ATOM 2274 C C . LYS A 1 287 ? 16.864 1.455 2.157 1.00 26.69 290 LYS A C 1
ATOM 2275 O O . LYS A 1 287 ? 17.033 1.176 0.968 1.00 27.45 290 LYS A O 1
ATOM 2281 N N . ASN A 1 288 ? 16.439 0.575 3.058 1.00 27.11 291 ASN A N 1
ATOM 2282 C CA . ASN A 1 288 ? 16.129 -0.805 2.714 1.00 27.77 291 ASN A CA 1
ATOM 2283 C C . ASN A 1 288 ? 14.768 -1.215 3.280 1.00 27.53 291 ASN A C 1
ATOM 2284 O O . ASN A 1 288 ? 14.667 -1.775 4.372 1.00 26.90 291 ASN A O 1
ATOM 2289 N N . PRO A 1 289 ? 13.698 -0.925 2.534 1.00 28.75 292 PRO A N 1
ATOM 2290 C CA . PRO A 1 289 ? 12.319 -1.242 2.919 1.00 28.62 292 PRO A CA 1
ATOM 2291 C C . PRO A 1 289 ? 12.066 -2.726 3.181 1.00 28.87 292 PRO A C 1
ATOM 2292 O O . PRO A 1 289 ? 11.024 -3.092 3.714 1.00 29.61 292 PRO A O 1
ATOM 2296 N N . ASP A 1 290 ? 13.013 -3.580 2.806 1.00 28.43 293 ASP A N 1
ATOM 2297 C CA . ASP A 1 290 ? 12.851 -5.006 3.040 1.00 28.46 293 ASP A CA 1
ATOM 2298 C C . ASP A 1 290 ? 12.838 -5.320 4.541 1.00 27.26 293 ASP A C 1
ATOM 2299 O O . ASP A 1 290 ? 12.268 -6.323 4.965 1.00 26.86 293 ASP A O 1
ATOM 2304 N N . LEU A 1 291 ? 13.454 -4.460 5.346 1.00 25.58 294 LEU A N 1
ATOM 2305 C CA . LEU A 1 291 ? 13.476 -4.669 6.794 1.00 24.57 294 LEU A CA 1
ATOM 2306 C C . LEU A 1 291 ? 12.062 -4.691 7.374 1.00 23.37 294 LEU A C 1
ATOM 2307 O O . LEU A 1 291 ? 11.806 -5.352 8.378 1.00 25.47 294 LEU A O 1
ATOM 2312 N N . ILE A 1 292 ? 11.144 -3.960 6.750 1.00 21.48 295 ILE A N 1
ATOM 2313 C CA . ILE A 1 292 ? 9.769 -3.902 7.237 1.00 19.62 295 ILE A CA 1
ATOM 2314 C C . ILE A 1 292 ? 9.021 -5.208 6.967 1.00 20.06 295 ILE A C 1
ATOM 2315 O O . ILE A 1 292 ? 8.006 -5.487 7.603 1.00 20.98 295 ILE A O 1
ATOM 2320 N N . LYS A 1 293 ? 9.523 -6.005 6.024 1.00 21.87 296 LYS A N 1
ATOM 2321 C CA . LYS A 1 293 ? 8.893 -7.275 5.662 1.00 22.56 296 LYS A CA 1
ATOM 2322 C C . LYS A 1 293 ? 8.741 -8.265 6.814 1.00 23.49 296 LYS A C 1
ATOM 2323 O O . LYS A 1 293 ? 7.937 -9.197 6.733 1.00 23.93 296 LYS A O 1
ATOM 2329 N N . LYS A 1 294 ? 9.517 -8.086 7.877 1.00 22.49 297 LYS A N 1
ATOM 2330 C CA . LYS A 1 294 ? 9.413 -8.976 9.026 1.00 23.77 297 LYS A CA 1
ATOM 2331 C C . LYS A 1 294 ? 8.145 -8.674 9.826 1.00 23.28 297 LYS A C 1
ATOM 2332 O O . LYS A 1 294 ? 7.674 -9.516 10.604 1.00 21.98 297 LYS A O 1
ATOM 2338 N N . TYR A 1 295 ? 7.581 -7.487 9.608 1.00 19.06 298 TYR A N 1
ATOM 2339 C CA . TYR A 1 295 ? 6.384 -7.070 10.334 1.00 20.37 298 TYR A CA 1
ATOM 2340 C C . TYR A 1 295 ? 5.134 -6.914 9.476 1.00 20.26 298 TYR A C 1
ATOM 2341 O O . TYR A 1 295 ? 4.027 -7.152 9.947 1.00 20.53 298 TYR A O 1
ATOM 2350 N N . ALA A 1 296 ? 5.312 -6.510 8.223 1.00 20.55 299 ALA A N 1
ATOM 2351 C CA . ALA A 1 296 ? 4.180 -6.303 7.337 1.00 21.65 299 ALA A CA 1
ATOM 2352 C C . ALA A 1 296 ? 4.576 -6.592 5.904 1.00 22.86 299 ALA A C 1
ATOM 2353 O O . ALA A 1 296 ? 5.639 -6.170 5.449 1.00 23.49 299 ALA A O 1
ATOM 2355 N N . SER A 1 297 ? 3.707 -7.300 5.192 1.00 22.82 300 SER A N 1
ATOM 2356 C CA . SER A 1 297 ? 3.969 -7.660 3.808 1.00 25.32 300 SER A CA 1
ATOM 2357 C C . SER A 1 297 ? 3.541 -6.610 2.783 1.00 24.74 300 SER A C 1
ATOM 2358 O O . SER A 1 297 ? 3.985 -6.652 1.638 1.00 25.23 300 SER A O 1
ATOM 2361 N N . GLU A 1 298 ? 2.688 -5.673 3.191 1.00 22.70 301 GLU A N 1
ATOM 2362 C CA . GLU A 1 298 ? 2.208 -4.625 2.289 1.00 22.63 301 GLU A CA 1
ATOM 2363 C C . GLU A 1 298 ? 3.270 -3.575 1.920 1.00 23.34 301 GLU A C 1
ATOM 2364 O O . GLU A 1 298 ? 4.161 -3.264 2.713 1.00 22.12 301 GLU A O 1
ATOM 2370 N N . PRO A 1 299 ? 3.182 -3.016 0.699 1.00 22.82 302 PRO A N 1
ATOM 2371 C CA . PRO A 1 299 ? 4.145 -1.998 0.266 1.00 21.56 302 PRO A CA 1
ATOM 2372 C C . PRO A 1 299 ? 3.955 -0.799 1.197 1.00 20.83 302 PRO A C 1
ATOM 2373 O O . PRO A 1 299 ? 2.825 -0.432 1.503 1.00 18.76 302 PRO A O 1
ATOM 2377 N N . GLN A 1 300 ? 5.052 -0.189 1.639 1.00 22.49 303 GLN A N 1
ATOM 2378 C CA . GLN A 1 300 ? 4.974 0.941 2.565 1.00 22.00 303 GLN A CA 1
ATOM 2379 C C . GLN A 1 300 ? 4.712 2.317 1.950 1.00 22.49 303 GLN A C 1
ATOM 2380 O O . GLN A 1 300 ? 5.293 2.687 0.929 1.00 23.09 303 GLN A O 1
ATOM 2386 N N . ASP A 1 301 ? 3.827 3.070 2.595 1.00 21.44 304 ASP A N 1
ATOM 2387 C CA . ASP A 1 301 ? 3.494 4.420 2.161 1.00 22.18 304 ASP A CA 1
ATOM 2388 C C . ASP A 1 301 ? 4.605 5.320 2.705 1.00 20.54 304 ASP A C 1
ATOM 2389 O O . ASP A 1 301 ? 4.765 5.439 3.911 1.00 18.58 304 ASP A O 1
ATOM 2394 N N . THR A 1 302 ? 5.373 5.941 1.815 1.00 20.05 305 THR A N 1
ATOM 2395 C CA . THR A 1 302 ? 6.482 6.800 2.225 1.00 19.69 305 THR A CA 1
ATOM 2396 C C . THR A 1 302 ? 6.282 8.288 1.931 1.00 19.72 305 THR A C 1
ATOM 2397 O O . THR A 1 302 ? 7.246 9.016 1.678 1.00 18.42 305 THR A O 1
ATOM 2401 N N . ARG A 1 303 ? 5.034 8.738 1.981 1.00 19.75 306 ARG A N 1
ATOM 2402 C CA . ARG A 1 303 ? 4.716 10.140 1.716 1.00 21.67 306 ARG A CA 1
ATOM 2403 C C . ARG A 1 303 ? 5.424 11.098 2.680 1.00 21.06 306 ARG A C 1
ATOM 2404 O O . ARG A 1 303 ? 5.799 12.210 2.301 1.00 20.52 306 ARG A O 1
ATOM 2412 N N . ALA A 1 304 ? 5.624 10.659 3.920 1.00 21.87 307 ALA A N 1
ATOM 2413 C CA . ALA A 1 304 ? 6.263 11.494 4.941 1.00 19.68 307 ALA A CA 1
ATOM 2414 C C . ALA A 1 304 ? 7.754 11.719 4.745 1.00 19.49 307 ALA A C 1
ATOM 2415 O O . ALA A 1 304 ? 8.325 12.635 5.336 1.00 18.16 307 ALA A O 1
ATOM 2417 N N . PHE A 1 305 ? 8.385 10.897 3.918 1.00 17.36 308 PHE A N 1
ATOM 2418 C CA . PHE A 1 305 ? 9.815 11.021 3.715 1.00 19.94 308 PHE A CA 1
ATOM 2419 C C . PHE A 1 305 ? 10.247 11.767 2.460 1.00 22.95 308 PHE A C 1
ATOM 2420 O O . PHE A 1 305 ? 11.027 11.255 1.651 1.00 25.86 308 PHE A O 1
ATOM 2428 N N . LYS A 1 306 ? 9.717 12.975 2.299 1.00 24.41 309 LYS A N 1
ATOM 2429 C CA . LYS A 1 306 ? 10.069 13.840 1.180 1.00 26.60 309 LYS A CA 1
ATOM 2430 C C . LYS A 1 306 ? 10.589 15.121 1.826 1.00 26.23 309 LYS A C 1
ATOM 2431 O O . LYS A 1 306 ? 10.060 15.557 2.850 1.00 25.61 309 LYS A O 1
ATOM 2437 N N . PRO A 1 307 ? 11.629 15.739 1.240 1.00 26.09 310 PRO A N 1
ATOM 2438 C CA . PRO A 1 307 ? 12.186 16.978 1.793 1.00 24.04 310 PRO A CA 1
ATOM 2439 C C . PRO A 1 307 ? 11.068 17.983 2.030 1.00 21.72 310 PRO A C 1
ATOM 2440 O O . PRO A 1 307 ? 10.180 18.140 1.192 1.00 22.15 310 PRO A O 1
ATOM 2444 N N . GLY A 1 308 ? 11.094 18.649 3.175 1.00 17.79 311 GLY A N 1
ATOM 2445 C CA . GLY A 1 308 ? 10.066 19.631 3.452 1.00 16.34 311 GLY A CA 1
ATOM 2446 C C . GLY A 1 308 ? 8.850 19.151 4.220 1.00 16.63 311 GLY A C 1
ATOM 2447 O O . GLY A 1 308 ? 8.039 19.975 4.638 1.00 16.96 311 GLY A O 1
ATOM 2448 N N . ARG A 1 309 ? 8.695 17.840 4.400 1.00 15.34 312 ARG A N 1
ATOM 2449 C CA . ARG A 1 309 ? 7.546 17.319 5.147 1.00 15.07 312 ARG A CA 1
ATOM 2450 C C . ARG A 1 309 ? 7.683 17.628 6.638 1.00 14.96 312 ARG A C 1
ATOM 2451 O O . ARG A 1 309 ? 8.758 17.455 7.216 1.00 12.89 312 ARG A O 1
ATOM 2459 N N . GLY A 1 310 ? 6.591 18.091 7.250 1.00 14.06 313 GLY A N 1
ATOM 2460 C CA . GLY A 1 310 ? 6.608 18.403 8.674 1.00 13.57 313 GLY A CA 1
ATOM 2461 C C . GLY A 1 310 ? 6.949 17.197 9.534 1.00 13.95 313 GLY A C 1
ATOM 2462 O O . GLY A 1 310 ? 7.438 17.350 10.653 1.00 13.08 313 GLY A O 1
ATOM 2463 N N . ASP A 1 311 ? 6.686 15.999 9.009 1.00 13.80 314 ASP A N 1
ATOM 2464 C CA . ASP A 1 311 ? 6.960 14.735 9.706 1.00 14.00 314 ASP A CA 1
ATOM 2465 C C . ASP A 1 311 ? 8.442 14.551 10.062 1.00 13.78 314 ASP A C 1
ATOM 2466 O O . ASP A 1 311 ? 8.781 13.715 10.906 1.00 12.72 314 ASP A O 1
ATOM 2471 N N . LEU A 1 312 ? 9.318 15.309 9.405 1.00 10.65 315 LEU A N 1
ATOM 2472 C CA . LEU A 1 312 ? 10.755 15.200 9.645 1.00 11.94 315 LEU A CA 1
ATOM 2473 C C . LEU A 1 312 ? 11.321 16.220 10.633 1.00 11.54 315 LEU A C 1
ATOM 2474 O O . LEU A 1 312 ? 12.536 16.295 10.817 1.00 12.27 315 LEU A O 1
ATOM 2479 N N . ASN A 1 313 ? 10.445 16.996 11.262 1.00 11.58 316 ASN A N 1
ATOM 2480 C CA . ASN A 1 313 ? 10.866 18.029 12.198 1.00 11.36 316 ASN A CA 1
ATOM 2481 C C . ASN A 1 313 ? 11.777 17.534 13.327 1.00 11.75 316 ASN A C 1
ATOM 2482 O O . ASN A 1 313 ? 12.701 18.244 13.733 1.00 10.65 316 ASN A O 1
ATOM 2487 N N . TRP A 1 314 ? 11.528 16.324 13.824 1.00 9.73 317 TRP A N 1
ATOM 2488 C CA . TRP A 1 314 ? 12.331 15.787 14.919 1.00 11.36 317 TRP A CA 1
ATOM 2489 C C . TRP A 1 314 ? 13.824 15.646 14.587 1.00 11.84 317 TRP A C 1
ATOM 2490 O O . TRP A 1 314 ? 14.662 15.743 15.488 1.00 11.03 317 TRP A O 1
ATOM 2501 N N . ILE A 1 315 ? 14.154 15.448 13.309 1.00 10.24 318 ILE A N 1
ATOM 2502 C CA . ILE A 1 315 ? 15.548 15.288 12.898 1.00 11.31 318 ILE A CA 1
ATOM 2503 C C . ILE A 1 315 ? 16.335 16.578 13.124 1.00 13.38 318 ILE A C 1
ATOM 2504 O O . ILE A 1 315 ? 17.516 16.528 13.482 1.00 12.70 318 ILE A O 1
ATOM 2509 N N . GLU A 1 316 ? 15.690 17.728 12.930 1.00 13.28 319 GLU A N 1
ATOM 2510 C CA . GLU A 1 316 ? 16.370 19.015 13.128 1.00 14.64 319 GLU A CA 1
ATOM 2511 C C . GLU A 1 316 ? 16.833 19.149 14.584 1.00 16.32 319 GLU A C 1
ATOM 2512 O O . GLU A 1 316 ? 17.964 19.566 14.849 1.00 15.25 319 GLU A O 1
ATOM 2518 N N . TYR A 1 317 ? 15.959 18.791 15.522 1.00 16.17 320 TYR A N 1
ATOM 2519 C CA . TYR A 1 317 ? 16.300 18.880 16.940 1.00 16.97 320 TYR A CA 1
ATOM 2520 C C . TYR A 1 317 ? 17.396 17.900 17.337 1.00 16.93 320 TYR A C 1
ATOM 2521 O O . TYR A 1 317 ? 18.380 18.288 17.973 1.00 18.14 320 TYR A O 1
ATOM 2530 N N . GLN A 1 318 ? 17.229 16.633 16.968 1.00 15.21 321 GLN A N 1
ATOM 2531 C CA . GLN A 1 318 ? 18.204 15.616 17.324 1.00 15.57 321 GLN A CA 1
ATOM 2532 C C . GLN A 1 318 ? 19.556 15.825 16.661 1.00 17.43 321 GLN A C 1
ATOM 2533 O O . GLN A 1 318 ? 20.592 15.654 17.292 1.00 18.13 321 GLN A O 1
ATOM 2539 N N . ARG A 1 319 ? 19.548 16.208 15.392 1.00 17.91 322 ARG A N 1
ATOM 2540 C CA . ARG A 1 319 ? 20.792 16.423 14.671 1.00 18.86 322 ARG A CA 1
ATOM 2541 C C . ARG A 1 319 ? 21.587 17.589 15.258 1.00 20.05 322 ARG A C 1
ATOM 2542 O O . ARG A 1 319 ? 22.808 17.542 15.338 1.00 18.78 322 ARG A O 1
ATOM 2550 N N . ALA A 1 320 ? 20.881 18.642 15.652 1.00 19.90 323 ALA A N 1
ATOM 2551 C CA . ALA A 1 320 ? 21.519 19.814 16.221 1.00 20.29 323 ALA A CA 1
ATOM 2552 C C . ALA A 1 320 ? 22.217 19.455 17.530 1.00 20.77 323 ALA A C 1
ATOM 2553 O O . ALA A 1 320 ? 23.260 20.014 17.862 1.00 21.16 323 ALA A O 1
ATOM 2555 N N . ARG A 1 321 ? 21.638 18.510 18.260 1.00 19.38 324 ARG A N 1
ATOM 2556 C CA . ARG A 1 321 ? 22.179 18.091 19.540 1.00 21.11 324 ARG A CA 1
ATOM 2557 C C . ARG A 1 321 ? 23.264 17.015 19.454 1.00 22.30 324 ARG A C 1
ATOM 2558 O O . ARG A 1 321 ? 24.295 17.114 20.121 1.00 22.89 324 ARG A O 1
ATOM 2566 N N . PHE A 1 322 ? 23.047 15.994 18.635 1.00 21.08 325 PHE A N 1
ATOM 2567 C CA . PHE A 1 322 ? 24.014 14.907 18.544 1.00 21.66 325 PHE A CA 1
ATOM 2568 C C . PHE A 1 322 ? 24.976 14.972 17.361 1.00 21.71 325 PHE A C 1
ATOM 2569 O O . PHE A 1 322 ? 26.022 14.323 17.368 1.00 20.58 325 PHE A O 1
ATOM 2577 N N . GLY A 1 323 ? 24.620 15.744 16.341 1.00 20.96 326 GLY A N 1
ATOM 2578 C CA . GLY A 1 323 ? 25.503 15.881 15.197 1.00 20.86 326 GLY A CA 1
ATOM 2579 C C . GLY A 1 323 ? 25.703 14.691 14.274 1.00 21.40 326 GLY A C 1
ATOM 2580 O O . GLY A 1 323 ? 26.725 14.631 13.586 1.00 22.15 326 GLY A O 1
ATOM 2581 N N . PHE A 1 324 ? 24.766 13.744 14.237 1.00 19.38 327 PHE A N 1
ATOM 2582 C CA . PHE A 1 324 ? 24.915 12.615 13.322 1.00 18.96 327 PHE A CA 1
ATOM 2583 C C . PHE A 1 324 ? 24.738 13.109 11.877 1.00 19.19 327 PHE A C 1
ATOM 2584 O O . PHE A 1 324 ? 24.223 14.204 11.641 1.00 18.25 327 PHE A O 1
ATOM 2592 N N . ALA A 1 325 ? 25.173 12.315 10.908 1.00 19.19 328 ALA A N 1
ATOM 2593 C CA . ALA A 1 325 ? 25.065 12.713 9.505 1.00 20.31 328 ALA A CA 1
ATOM 2594 C C . ALA A 1 325 ? 23.651 12.593 8.926 1.00 20.96 328 ALA A C 1
ATOM 2595 O O . ALA A 1 325 ? 22.862 11.757 9.366 1.00 21.22 328 ALA A O 1
ATOM 2597 N N . ASP A 1 326 ? 23.338 13.433 7.942 1.00 20.30 329 ASP A N 1
ATOM 2598 C CA . ASP A 1 326 ? 22.037 13.380 7.277 1.00 21.57 329 ASP A CA 1
ATOM 2599 C C . ASP A 1 326 ? 22.187 12.338 6.168 1.00 22.18 329 ASP A C 1
ATOM 2600 O O . ASP A 1 326 ? 22.343 12.679 4.994 1.00 20.85 329 ASP A O 1
ATOM 2605 N N . GLU A 1 327 ? 22.162 11.067 6.564 1.00 24.10 330 GLU A N 1
ATOM 2606 C CA . GLU A 1 327 ? 22.325 9.932 5.653 1.00 24.90 330 GLU A CA 1
ATOM 2607 C C . GLU A 1 327 ? 21.416 9.882 4.434 1.00 23.72 330 GLU A C 1
ATOM 2608 O O . GLU A 1 327 ? 21.850 9.495 3.350 1.00 23.44 330 GLU A O 1
ATOM 2614 N N . LEU A 1 328 ? 20.155 10.256 4.613 1.00 23.24 331 LEU A N 1
ATOM 2615 C CA . LEU A 1 328 ? 19.179 10.196 3.525 1.00 22.97 331 LEU A CA 1
ATOM 2616 C C . LEU A 1 328 ? 19.027 11.479 2.707 1.00 22.71 331 LEU A C 1
ATOM 2617 O O . LEU A 1 328 ? 18.279 11.506 1.729 1.00 22.14 331 LEU A O 1
ATOM 2622 N N . GLY A 1 329 ? 19.736 12.532 3.103 1.00 21.96 332 GLY A N 1
ATOM 2623 C CA . GLY A 1 329 ? 19.648 13.794 2.387 1.00 21.43 332 GLY A CA 1
ATOM 2624 C C . GLY A 1 329 ? 18.289 14.474 2.515 1.00 22.40 332 GLY A C 1
ATOM 2625 O O . GLY A 1 329 ? 17.834 15.136 1.580 1.00 21.65 332 GLY A O 1
ATOM 2626 N N . PHE A 1 330 ? 17.647 14.320 3.674 1.00 21.45 333 PHE A N 1
ATOM 2627 C CA . PHE A 1 330 ? 16.331 14.912 3.930 1.00 22.26 333 PHE A CA 1
ATOM 2628 C C . PHE A 1 330 ? 16.397 16.394 4.282 1.00 22.61 333 PHE A C 1
ATOM 2629 O O . PHE A 1 330 ? 15.485 17.152 3.958 1.00 23.65 333 PHE A O 1
ATOM 2637 N N . MET A 1 331 ? 17.467 16.807 4.952 1.00 21.62 334 MET A N 1
ATOM 2638 C CA . MET A 1 331 ? 17.578 18.192 5.380 1.00 22.84 334 MET A CA 1
ATOM 2639 C C . MET A 1 331 ? 18.009 19.208 4.321 1.00 22.47 334 MET A C 1
ATOM 2640 O O . MET A 1 331 ? 19.020 19.892 4.477 1.00 22.63 334 MET A O 1
ATOM 2645 N N . THR A 1 332 ? 17.227 19.316 3.250 1.00 23.03 335 THR A N 1
ATOM 2646 C CA . THR A 1 332 ? 17.518 20.277 2.187 1.00 21.90 335 THR A CA 1
ATOM 2647 C C . THR A 1 332 ? 16.649 21.524 2.394 1.00 21.58 335 THR A C 1
ATOM 2648 O O . THR A 1 332 ? 17.151 22.578 2.773 1.00 23.23 335 THR A O 1
ATOM 2652 N N . VAL A 1 333 ? 15.347 21.417 2.164 1.00 20.31 336 VAL A N 1
ATOM 2653 C CA . VAL A 1 333 ? 14.483 22.571 2.366 1.00 20.01 336 VAL A CA 1
ATOM 2654 C C . VAL A 1 333 ? 14.064 22.666 3.840 1.00 18.85 336 VAL A C 1
ATOM 2655 O O . VAL A 1 333 ? 14.183 21.701 4.596 1.00 17.65 336 VAL A O 1
ATOM 2659 N N . PRO A 1 334 ? 13.581 23.841 4.269 1.00 18.91 337 PRO A N 1
ATOM 2660 C CA . PRO A 1 334 ? 13.163 24.031 5.662 1.00 19.03 337 PRO A CA 1
ATOM 2661 C C . PRO A 1 334 ? 11.968 23.167 6.040 1.00 18.63 337 PRO A C 1
ATOM 2662 O O . PRO A 1 334 ? 11.162 22.796 5.191 1.00 16.36 337 PRO A O 1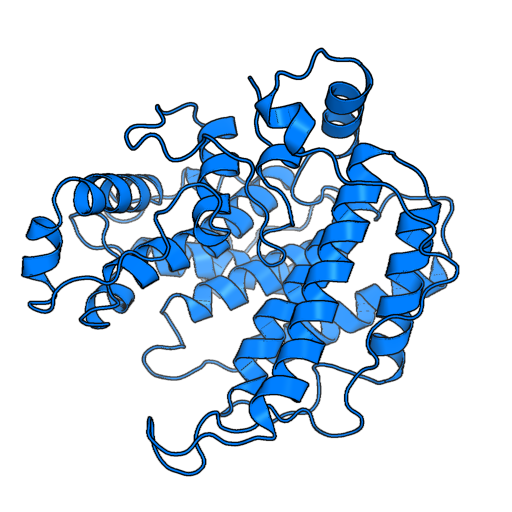
ATOM 2666 N N . ILE A 1 335 ? 11.867 22.855 7.325 1.00 18.19 338 ILE A N 1
ATOM 2667 C CA . ILE A 1 335 ? 10.770 22.050 7.822 1.00 18.29 338 ILE A CA 1
ATOM 2668 C C . ILE A 1 335 ? 9.969 22.864 8.837 1.00 17.62 338 ILE A C 1
ATOM 2669 O O . ILE A 1 335 ? 10.532 23.619 9.623 1.00 16.83 338 ILE A O 1
ATOM 2674 N N . PHE A 1 336 ? 8.654 22.702 8.803 1.00 15.52 339 PHE A N 1
ATOM 2675 C CA . PHE A 1 336 ? 7.770 23.416 9.700 1.00 14.45 339 PHE A CA 1
ATOM 2676 C C . PHE A 1 336 ? 6.643 22.490 10.136 1.00 13.44 339 PHE A C 1
ATOM 2677 O O . PHE A 1 336 ? 5.940 21.924 9.304 1.00 13.12 339 PHE A O 1
ATOM 2685 N N . ASP A 1 337 ? 6.491 22.322 11.444 1.00 12.91 340 ASP A N 1
ATOM 2686 C CA . ASP A 1 337 ? 5.428 21.478 11.982 1.00 13.90 340 ASP A CA 1
ATOM 2687 C C . ASP A 1 337 ? 4.862 22.110 13.252 1.00 13.09 340 ASP A C 1
ATOM 2688 O O . ASP A 1 337 ? 5.513 22.106 14.301 1.00 13.53 340 ASP A O 1
ATOM 2693 N N . PRO A 1 338 ? 3.641 22.661 13.176 1.00 13.34 341 PRO A N 1
ATOM 2694 C CA . PRO A 1 338 ? 3.024 23.292 14.347 1.00 12.06 341 PRO A CA 1
ATOM 2695 C C . PRO A 1 338 ? 3.034 22.429 15.610 1.00 12.05 341 PRO A C 1
ATOM 2696 O O . PRO A 1 338 ? 3.334 22.926 16.696 1.00 11.08 341 PRO A O 1
ATOM 2700 N N . ARG A 1 339 ? 2.718 21.145 15.450 1.00 10.19 342 ARG A N 1
ATOM 2701 C CA . ARG A 1 339 ? 2.632 20.193 16.559 1.00 10.98 342 ARG A CA 1
ATOM 2702 C C . ARG A 1 339 ? 3.927 19.885 17.306 1.00 11.42 342 ARG A C 1
ATOM 2703 O O . ARG A 1 339 ? 3.887 19.362 18.426 1.00 11.95 342 ARG A O 1
ATOM 2711 N N . THR A 1 340 ? 5.067 20.199 16.689 1.00 12.79 343 THR A N 1
ATOM 2712 C CA . THR A 1 340 ? 6.354 20.009 17.347 1.00 12.60 343 THR A CA 1
ATOM 2713 C C . THR A 1 340 ? 7.137 21.329 17.441 1.00 12.76 343 THR A C 1
ATOM 2714 O O . THR A 1 340 ? 8.343 21.379 17.190 1.00 11.74 343 THR A O 1
ATOM 2718 N N . GLY A 1 341 ? 6.420 22.397 17.795 1.00 12.65 344 GLY A N 1
ATOM 2719 C CA . GLY A 1 341 ? 7.022 23.709 17.978 1.00 11.77 344 GLY A CA 1
ATOM 2720 C C . GLY A 1 341 ? 7.271 24.606 16.771 1.00 13.18 344 GLY A C 1
ATOM 2721 O O . GLY A 1 341 ? 8.046 25.554 16.868 1.00 13.00 344 GLY A O 1
ATOM 2722 N N . GLY A 1 342 ? 6.625 24.333 15.642 1.00 12.93 345 GLY A N 1
ATOM 2723 C CA . GLY A 1 342 ? 6.842 25.171 14.476 1.00 11.95 345 GLY A CA 1
ATOM 2724 C C . GLY A 1 342 ? 8.026 24.737 13.629 1.00 11.86 345 GLY A C 1
ATOM 2725 O O . GLY A 1 342 ? 8.194 23.549 13.356 1.00 11.14 345 GLY A O 1
ATOM 2726 N N . SER A 1 343 ? 8.858 25.690 13.216 1.00 12.79 346 SER A N 1
ATOM 2727 C CA . SER A 1 343 ? 10.004 25.363 12.376 1.00 14.94 346 SER A CA 1
ATOM 2728 C C . SER A 1 343 ? 11.256 24.922 13.124 1.00 15.97 346 SER A C 1
ATOM 2729 O O . SER A 1 343 ? 11.924 25.734 13.762 1.00 15.15 346 SER A O 1
ATOM 2732 N N . ALA A 1 344 ? 11.583 23.634 13.038 1.00 16.71 347 ALA A N 1
ATOM 2733 C CA . ALA A 1 344 ? 12.780 23.132 13.708 1.00 16.73 347 ALA A CA 1
ATOM 2734 C C . ALA A 1 344 ? 14.033 23.662 13.021 1.00 16.24 347 ALA A C 1
ATOM 2735 O O . ALA A 1 344 ? 15.083 23.780 13.641 1.00 16.76 347 ALA A O 1
ATOM 2737 N N . THR A 1 345 ? 13.925 23.984 11.738 1.00 14.90 348 THR A N 1
ATOM 2738 C CA . THR A 1 345 ? 15.066 24.527 11.008 1.00 16.69 348 THR A CA 1
ATOM 2739 C C . THR A 1 345 ? 15.426 25.904 11.590 1.00 18.70 348 THR A C 1
ATOM 2740 O O . THR A 1 345 ? 16.596 26.207 11.844 1.00 19.57 348 THR A O 1
ATOM 2744 N N . LEU A 1 346 ? 14.404 26.720 11.818 1.00 17.78 349 LEU A N 1
ATOM 2745 C CA . LEU A 1 346 ? 14.572 28.058 12.371 1.00 18.23 349 LEU A CA 1
ATOM 2746 C C . LEU A 1 346 ? 15.091 28.038 13.816 1.00 18.92 349 LEU A C 1
ATOM 2747 O O . LEU A 1 346 ? 15.964 28.825 14.193 1.00 18.37 349 LEU A O 1
ATOM 2752 N N . LEU A 1 347 ? 14.550 27.124 14.616 1.00 16.75 350 LEU A N 1
ATOM 2753 C CA . LEU A 1 347 ? 14.886 27.038 16.030 1.00 17.70 350 LEU A CA 1
ATOM 2754 C C . LEU A 1 347 ? 16.063 26.176 16.462 1.00 19.74 350 LEU A C 1
ATOM 2755 O O . LEU A 1 347 ? 16.529 26.322 17.589 1.00 21.01 350 LEU A O 1
ATOM 2760 N N . ALA A 1 348 ? 16.546 25.284 15.603 1.00 19.57 351 ALA A N 1
ATOM 2761 C CA . ALA A 1 348 ? 17.642 24.411 16.012 1.00 20.76 351 ALA A CA 1
ATOM 2762 C C . ALA A 1 348 ? 18.762 24.180 14.989 1.00 21.41 351 ALA A C 1
ATOM 2763 O O . ALA A 1 348 ? 19.897 23.915 15.365 1.00 22.74 351 ALA A O 1
ATOM 2765 N N . TYR A 1 349 ? 18.453 24.271 13.706 1.00 21.20 352 TYR A N 1
ATOM 2766 C CA . TYR A 1 349 ? 19.467 24.055 12.687 1.00 21.83 352 TYR A CA 1
ATOM 2767 C C . TYR A 1 349 ? 20.649 25.007 12.803 1.00 24.93 352 TYR A C 1
ATOM 2768 O O . TYR A 1 349 ? 20.486 26.228 12.777 1.00 24.60 352 TYR A O 1
ATOM 2777 N N . LYS A 1 350 ? 21.845 24.441 12.907 1.00 27.45 353 LYS A N 1
ATOM 2778 C CA . LYS A 1 350 ? 23.062 25.243 13.006 1.00 32.67 353 LYS A CA 1
ATOM 2779 C C . LYS A 1 350 ? 24.026 24.825 11.907 1.00 32.28 353 LYS A C 1
ATOM 2780 O O . LYS A 1 350 ? 24.574 23.728 11.943 1.00 32.46 353 LYS A O 1
ATOM 2786 N N . PRO A 1 351 ? 24.230 25.691 10.902 1.00 33.20 354 PRO A N 1
ATOM 2787 C CA . PRO A 1 351 ? 25.142 25.358 9.806 1.00 34.56 354 PRO A CA 1
ATOM 2788 C C . PRO A 1 351 ? 26.604 25.388 10.236 1.00 36.50 354 PRO A C 1
ATOM 2789 O O . PRO A 1 351 ? 27.382 26.108 9.580 1.00 39.61 354 PRO A O 1
#

Foldseek 3Di:
DDDPCLPPFQQALLLALFNLVVLLVCLPPPDDDPQLVLVQADDDQLVPDDAQAADADADDQDDQAPDDDDDHGDPVRPVNVVSLVRLLVLLLSLLLNCSNPVDCSSVQSLLVNLLNCLVRLHLAHYDCVDPSLLSLLQRLLLNLNSNSNCLPPPPYPPVSNLSSLVSSQNNLVRSVVDQDDPQCNQALVLLSNLLSLQSSCSNNRPGNSNSSSLVNLVSQLQQADPQQFGNRLLQPAQCSLVRLLQSLQSSLSNQSSVVSSVDHQQPDHDPPTGNVSSVVNSLVCVVPVVVSVVRYDHHHDDPQQAAARLSCLSCLSVCLPPVDDPVVPNDDHWYADSSRSGTSCSRRNDD